Protein AF-A0A8H7TSN1-F1 (afdb_monomer)

Mean predicted aligned error: 12.86 Å

pLDDT: mean 75.39, std 18.0, range [32.81, 97.94]

InterPro domains:
  IPR024338 Stretch-activated cation channel MID1/Yam8 [PF12929] (20-206)
  IPR024338 Stretch-activated cation channel MID1/Yam8 [PTHR39142] (12-203)

Solvent-accessible surface area (backbone atoms only — not comparable to full-atom values): 13919 Å² total; per-residue (Å²): 138,89,87,80,90,76,83,76,75,80,78,70,76,76,63,64,72,38,56,35,24,35,12,32,31,30,34,38,60,41,41,72,73,47,85,90,39,75,92,56,73,46,86,52,44,32,44,34,54,35,72,57,87,70,91,68,82,69,81,84,61,98,80,45,66,30,44,29,64,32,51,34,18,25,33,64,32,50,46,75,36,63,68,68,74,43,77,47,78,46,77,61,84,77,54,97,50,46,49,76,55,79,39,70,50,77,42,75,33,72,85,51,61,76,58,79,72,86,86,60,98,78,48,72,71,58,59,42,81,75,48,76,59,102,87,50,74,43,72,46,58,53,78,93,62,93,48,72,75,58,49,64,51,58,73,69,40,83,74,56,96,71,84,88,83,76,77,64,88,94,61,66,71,48,59,47,14,78,50,7,71,58,14,40,56,47,43,48,61,72,49,80,85,75,79,80,82,82,83,89,77,86,86,79,78,76,74,83,69,82,88,81,81,82,89,130

Organism: Bionectria ochroleuca (NCBI:txid29856)

Sequence (216 aa):
MAKRDSDTEIITPRAAKRKIYVSANTCLQPTQTNNSTKDRLPPQLILAASTSGDTGCSQPTSNQPNQAKFDEGSATVIIEAEGDVFITLTAPNVTEGFDGVYNFEVAASTDAYFHSYDGSKNTTLDSRLVHSDARGVLLSTNPLTTNESEYKTFEKLDPLPYKLFVENANLVLFDGLRKSICGMKNAARSFTEDLVTMSMTPEYTKGRGSDSDLKD

Foldseek 3Di:
DDDDDDPPPPPPPQLFWFKKKKKKFWQDFWDFPDPVCPVPFGQWKKKFKDPDPPPDDDDDDPDDQRIDTQDLGIDMHMDIDSDDMDMDIDGDPGDPGTDDDIDMDMDMDRPYYPQDDDPDPDDQAPWDFPDDDPVDTDTDGHDPDPDPVVVVVQLPDVVHPDDDQDDDPVDCQSRSRVSHPSSSVNSSVVDDDPPPDDDDDDPDDPDPDPPPDDDD

Structure (mmCIF, N/CA/C/O backbone):
data_AF-A0A8H7TSN1-F1
#
_entry.id   AF-A0A8H7TSN1-F1
#
loop_
_atom_site.group_PDB
_atom_site.id
_atom_site.type_symbol
_atom_site.label_atom_id
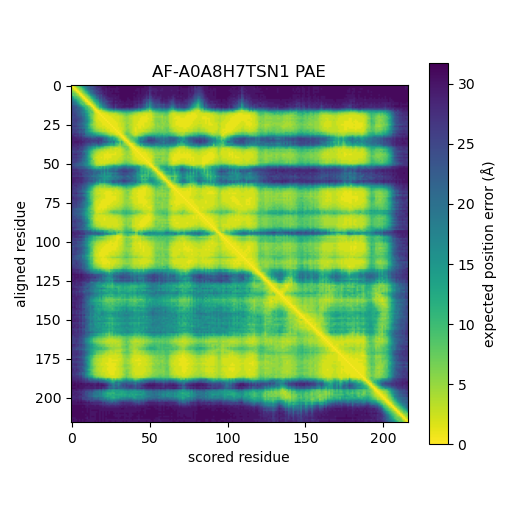_atom_site.label_alt_id
_atom_site.label_comp_id
_atom_site.label_asym_id
_atom_site.label_entity_id
_atom_site.label_seq_id
_atom_site.pdbx_PDB_ins_code
_atom_site.Cartn_x
_atom_site.Cartn_y
_atom_site.Cartn_z
_atom_site.occupancy
_atom_site.B_iso_or_equiv
_atom_site.auth_seq_id
_atom_site.auth_comp_id
_atom_site.auth_asym_id
_atom_site.auth_atom_id
_atom_site.pdbx_PDB_model_num
ATOM 1 N N . MET A 1 1 ? -53.509 -21.077 39.888 1.00 37.50 1 MET A N 1
ATOM 2 C CA . MET A 1 1 ? -52.684 -21.594 38.776 1.00 37.50 1 MET A CA 1
ATOM 3 C C . MET A 1 1 ? -52.646 -20.520 37.698 1.00 37.50 1 MET A C 1
ATOM 5 O O . MET A 1 1 ? -53.694 -19.976 37.385 1.00 37.50 1 MET A O 1
ATOM 9 N N . ALA A 1 2 ? -51.450 -20.138 37.259 1.00 42.25 2 ALA A N 1
ATOM 10 C CA . ALA A 1 2 ? -51.168 -18.980 36.413 1.00 42.25 2 ALA A CA 1
ATOM 11 C C . ALA A 1 2 ? -51.507 -19.191 34.926 1.00 42.25 2 ALA A C 1
ATOM 13 O O . ALA A 1 2 ? -51.452 -20.321 34.450 1.00 42.25 2 ALA A O 1
ATOM 14 N N . LYS A 1 3 ? -51.693 -18.090 34.187 1.00 35.97 3 LYS A N 1
ATOM 15 C CA . LYS A 1 3 ? -50.810 -17.713 33.066 1.00 35.97 3 LYS A CA 1
ATOM 16 C C . LYS A 1 3 ? -51.016 -16.235 32.720 1.00 35.97 3 LYS A C 1
ATOM 18 O O . LYS A 1 3 ? -52.138 -15.779 32.550 1.00 35.97 3 LYS A O 1
ATOM 23 N N . ARG A 1 4 ? -49.911 -15.492 32.731 1.00 39.00 4 ARG A N 1
ATOM 24 C CA . ARG A 1 4 ? -49.783 -14.097 32.311 1.00 39.00 4 ARG A CA 1
ATOM 25 C C . ARG A 1 4 ? -48.956 -14.183 31.032 1.00 39.00 4 ARG A C 1
ATOM 27 O O . ARG A 1 4 ? -47.782 -14.537 31.124 1.00 39.00 4 ARG A O 1
ATOM 34 N N . ASP A 1 5 ? -49.585 -13.986 29.880 1.00 46.72 5 ASP A N 1
ATOM 35 C CA . ASP A 1 5 ? -48.889 -13.992 28.595 1.00 46.72 5 ASP A CA 1
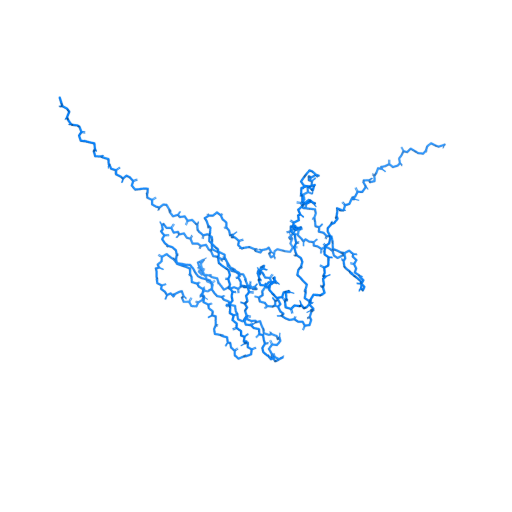ATOM 36 C C . ASP A 1 5 ? -48.049 -12.715 28.510 1.00 46.72 5 ASP A C 1
ATOM 38 O O . ASP A 1 5 ? -48.554 -11.597 28.598 1.00 46.72 5 ASP A O 1
ATOM 42 N N . SER A 1 6 ? -46.733 -12.907 28.490 1.00 43.00 6 SER A N 1
ATOM 43 C CA . SER A 1 6 ? -45.743 -11.855 28.320 1.00 43.00 6 SER A CA 1
ATOM 44 C C . SER A 1 6 ? -45.329 -11.883 26.859 1.00 43.00 6 SER A C 1
ATOM 46 O O . SER A 1 6 ? -44.471 -12.681 26.486 1.00 43.00 6 SER A O 1
ATOM 48 N N . ASP A 1 7 ? -45.935 -11.020 26.050 1.00 51.38 7 ASP A N 1
ATOM 49 C CA . ASP A 1 7 ? -45.449 -10.716 24.709 1.00 51.38 7 ASP A CA 1
ATOM 50 C C . ASP A 1 7 ? -44.094 -10.014 24.842 1.00 51.38 7 ASP A C 1
ATOM 52 O O . ASP A 1 7 ? -43.993 -8.805 25.051 1.00 51.38 7 ASP A O 1
ATOM 56 N N . THR A 1 8 ? -43.019 -10.798 24.796 1.00 47.12 8 THR A N 1
ATOM 57 C CA . THR A 1 8 ? -41.672 -10.270 24.607 1.00 47.12 8 THR A CA 1
ATOM 58 C C . THR A 1 8 ? -41.567 -9.815 23.160 1.00 47.12 8 THR A C 1
ATOM 60 O O . THR A 1 8 ? -41.236 -10.592 22.266 1.00 47.12 8 THR A O 1
ATOM 63 N N . GLU A 1 9 ? -41.870 -8.542 22.933 1.00 47.03 9 GLU A N 1
ATOM 64 C CA . GLU A 1 9 ? -41.466 -7.833 21.730 1.00 47.03 9 GLU A CA 1
ATOM 65 C C . GLU A 1 9 ? -39.939 -7.952 21.619 1.00 47.03 9 GLU A C 1
ATOM 67 O O . GLU A 1 9 ? -39.185 -7.416 22.437 1.00 47.03 9 GLU A O 1
ATOM 72 N N . ILE A 1 10 ? -39.466 -8.734 20.646 1.00 51.25 10 ILE A N 1
ATOM 73 C CA . ILE A 1 10 ? -38.049 -8.769 20.300 1.00 51.25 10 ILE A CA 1
ATOM 74 C C . ILE A 1 10 ? -37.750 -7.409 19.678 1.00 51.25 10 ILE A C 1
ATOM 76 O O . ILE A 1 10 ? -37.985 -7.186 18.492 1.00 51.25 10 ILE A O 1
ATOM 80 N N . ILE A 1 11 ? -37.248 -6.483 20.493 1.00 47.06 11 ILE A N 1
ATOM 81 C CA . ILE A 1 11 ? -36.682 -5.230 20.010 1.00 47.06 11 ILE A CA 1
ATOM 82 C C . ILE A 1 11 ? -35.398 -5.604 19.271 1.00 47.06 11 ILE A C 1
ATOM 84 O O . ILE A 1 11 ? -34.317 -5.669 19.856 1.00 47.06 11 ILE A O 1
ATOM 88 N N . THR A 1 12 ? -35.508 -5.897 17.976 1.00 54.75 12 THR A N 1
ATOM 89 C CA . THR A 1 12 ? -34.350 -5.909 17.084 1.00 54.75 12 THR A CA 1
ATOM 90 C C . THR A 1 12 ? -33.715 -4.523 17.173 1.00 54.75 12 THR A C 1
ATOM 92 O O . THR A 1 12 ? -34.403 -3.538 16.878 1.00 54.75 12 THR A O 1
ATOM 95 N N . PRO A 1 13 ? -32.442 -4.396 17.592 1.00 57.97 13 PRO A N 1
ATOM 96 C CA . PRO A 1 13 ? -31.764 -3.114 17.552 1.00 57.97 13 PRO A CA 1
ATOM 97 C C . PRO A 1 13 ? -31.864 -2.588 16.124 1.00 57.97 13 PRO A C 1
ATOM 99 O O . PRO A 1 13 ? -31.450 -3.272 15.187 1.00 57.97 13 PRO A O 1
ATOM 102 N N . ARG A 1 14 ? -32.444 -1.397 15.939 1.00 55.31 14 ARG A N 1
ATOM 103 C CA . ARG A 1 14 ? -32.416 -0.719 14.642 1.00 55.31 14 ARG A CA 1
ATOM 104 C C . ARG A 1 14 ? -30.945 -0.611 14.252 1.00 55.31 14 ARG A C 1
ATOM 106 O O . ARG A 1 14 ? -30.175 -0.010 15.001 1.00 55.31 14 ARG A O 1
ATOM 113 N N . ALA A 1 15 ? -30.548 -1.257 13.158 1.00 61.56 15 ALA A N 1
ATOM 114 C CA . ALA A 1 15 ? -29.163 -1.265 12.722 1.00 61.56 15 ALA A CA 1
ATOM 115 C C . ALA A 1 15 ? -28.734 0.183 12.459 1.00 61.56 15 ALA A C 1
ATOM 117 O O . ALA A 1 15 ? -29.165 0.815 11.500 1.00 61.56 15 ALA A O 1
ATOM 118 N N . ALA A 1 16 ? -27.975 0.762 13.388 1.00 76.44 16 ALA A N 1
ATOM 119 C CA . ALA A 1 16 ? -27.487 2.120 13.237 1.00 76.44 16 ALA A CA 1
ATOM 120 C C . ALA A 1 16 ? -26.478 2.144 12.087 1.00 76.44 16 ALA A C 1
ATOM 122 O O . ALA A 1 16 ? -25.616 1.266 12.026 1.00 76.44 16 ALA A O 1
ATOM 123 N N . LYS A 1 17 ? -26.556 3.156 11.213 1.00 85.56 17 LYS A N 1
ATOM 124 C CA . LYS A 1 17 ? -25.524 3.401 10.197 1.00 85.56 17 LYS A CA 1
ATOM 125 C C . LYS A 1 17 ? -24.174 3.526 10.882 1.00 85.56 17 LYS A C 1
ATOM 127 O O . LYS A 1 17 ? -23.988 4.402 11.727 1.00 85.56 17 LYS A O 1
ATOM 132 N N . ARG A 1 18 ? -23.240 2.650 10.523 1.00 90.69 18 ARG A N 1
ATOM 133 C CA . ARG A 1 18 ? -21.857 2.693 10.999 1.00 90.69 18 ARG A CA 1
ATOM 134 C C . ARG A 1 18 ? -20.954 3.141 9.870 1.00 90.69 18 ARG A C 1
ATOM 136 O O . ARG A 1 18 ? -21.136 2.724 8.728 1.00 90.69 18 ARG A O 1
ATOM 143 N N . LYS A 1 19 ? -19.974 3.974 10.212 1.00 93.81 19 LYS A N 1
ATOM 144 C CA . LYS A 1 19 ? -18.870 4.300 9.313 1.00 93.81 19 LYS A CA 1
ATOM 145 C C . LYS A 1 19 ? -17.927 3.113 9.250 1.00 93.81 19 LYS A C 1
ATOM 147 O O . LYS A 1 19 ? -17.563 2.551 10.279 1.00 93.81 19 LYS A O 1
ATOM 152 N N . ILE A 1 20 ? -17.556 2.747 8.037 1.00 94.19 20 ILE A N 1
ATOM 153 C CA . ILE A 1 20 ? -16.617 1.678 7.746 1.00 94.19 20 ILE A CA 1
ATOM 154 C C . ILE A 1 20 ? -15.489 2.299 6.932 1.00 94.19 20 ILE A C 1
ATOM 156 O O . ILE A 1 20 ? -15.705 2.876 5.865 1.00 94.19 20 ILE A O 1
ATOM 160 N N . TYR A 1 21 ? -14.291 2.195 7.483 1.00 95.50 21 TYR A N 1
ATOM 161 C CA . TYR A 1 21 ? -13.034 2.630 6.906 1.00 95.50 21 TYR A CA 1
ATOM 162 C C . TYR A 1 21 ? -12.454 1.462 6.126 1.00 95.50 21 TYR A C 1
ATOM 164 O O . TYR A 1 21 ? -12.086 0.448 6.718 1.00 95.50 21 TYR A O 1
ATOM 172 N N . VAL A 1 22 ? -12.376 1.592 4.805 1.00 96.00 22 VAL A N 1
ATOM 173 C CA . VAL A 1 22 ? -11.746 0.595 3.938 1.00 96.00 22 VAL A CA 1
ATOM 174 C C . VAL A 1 22 ? -10.428 1.162 3.443 1.00 96.00 22 VAL A C 1
ATOM 176 O O . VAL A 1 22 ? -10.361 2.282 2.941 1.00 96.00 22 VAL A O 1
ATOM 179 N N . SER A 1 23 ? -9.370 0.382 3.591 1.00 97.00 23 SER A N 1
ATOM 180 C CA . SER A 1 23 ? -8.023 0.740 3.162 1.00 97.00 23 SER A CA 1
ATOM 181 C C . SER A 1 23 ? -7.403 -0.423 2.409 1.00 97.00 23 SER A C 1
ATOM 183 O O . SER A 1 23 ? -7.609 -1.575 2.797 1.00 97.00 23 SER A O 1
ATOM 185 N N . ALA A 1 24 ? -6.638 -0.133 1.366 1.00 97.56 24 ALA A N 1
ATOM 186 C CA . ALA A 1 24 ? -6.005 -1.147 0.543 1.00 97.56 24 ALA A CA 1
ATOM 187 C C . ALA A 1 24 ? -4.601 -0.728 0.106 1.00 97.56 24 ALA A C 1
ATOM 189 O O . ALA A 1 24 ? -4.336 0.453 -0.123 1.00 97.56 24 ALA A O 1
ATOM 190 N N . ASN A 1 25 ? -3.731 -1.725 -0.035 1.00 97.94 25 ASN A N 1
ATOM 191 C CA . ASN A 1 25 ? -2.358 -1.578 -0.492 1.00 97.94 25 ASN A CA 1
ATOM 192 C C . ASN A 1 25 ? -2.069 -2.561 -1.634 1.00 97.94 25 ASN A C 1
ATOM 194 O O . ASN A 1 25 ? -2.407 -3.740 -1.557 1.00 97.94 25 ASN A O 1
ATOM 198 N N . THR A 1 26 ? -1.406 -2.094 -2.687 1.00 97.50 26 THR A N 1
ATOM 199 C CA . THR A 1 26 ? -0.893 -2.934 -3.774 1.00 97.50 26 THR A CA 1
ATOM 200 C C . THR A 1 26 ? 0.436 -3.543 -3.343 1.00 97.50 26 THR A C 1
ATOM 202 O O . THR A 1 26 ? 1.374 -2.818 -3.024 1.00 97.50 26 THR A O 1
ATOM 205 N N . CYS A 1 27 ? 0.542 -4.865 -3.328 1.00 95.88 27 CYS A N 1
ATOM 206 C CA . CYS A 1 27 ? 1.740 -5.590 -2.907 1.00 95.88 27 CYS A CA 1
ATOM 207 C C . CYS A 1 27 ? 2.589 -6.076 -4.083 1.00 95.88 27 CYS A C 1
ATOM 209 O O . CYS A 1 27 ? 3.803 -6.195 -3.941 1.00 95.88 27 CYS A O 1
ATOM 211 N N . LEU A 1 28 ? 1.966 -6.350 -5.230 1.00 94.56 28 LEU A N 1
ATOM 212 C CA . LEU A 1 28 ? 2.623 -6.563 -6.521 1.00 94.56 28 LEU A CA 1
ATOM 213 C C . LEU A 1 28 ? 1.811 -5.835 -7.588 1.00 94.56 28 LEU A C 1
ATOM 215 O O . LEU A 1 28 ? 0.584 -5.774 -7.493 1.00 94.56 28 LEU A O 1
ATOM 219 N N . GLN A 1 29 ? 2.490 -5.308 -8.597 1.00 93.25 29 GLN A N 1
ATOM 220 C CA . GLN A 1 29 ? 1.868 -4.697 -9.765 1.00 93.25 29 GLN A CA 1
ATOM 221 C C . GLN A 1 29 ? 2.677 -5.039 -11.020 1.00 93.25 29 GLN A C 1
ATOM 223 O O . GLN A 1 29 ? 3.857 -5.383 -10.898 1.00 93.25 29 GLN A O 1
ATOM 228 N N . PRO A 1 30 ? 2.078 -4.908 -12.214 1.00 91.50 30 PRO A N 1
ATOM 229 C CA . PRO A 1 30 ? 2.801 -5.035 -13.467 1.00 91.50 30 PRO A CA 1
ATOM 230 C C . PRO A 1 30 ? 4.015 -4.103 -13.527 1.00 91.50 30 PRO A C 1
ATOM 232 O O . PRO A 1 30 ? 3.929 -2.926 -13.168 1.00 91.50 30 PRO A O 1
ATOM 235 N N . THR A 1 31 ? 5.140 -4.623 -14.002 1.00 86.38 31 THR A N 1
ATOM 236 C CA . THR A 1 31 ? 6.395 -3.887 -14.166 1.00 86.38 31 THR A CA 1
ATOM 237 C C . THR A 1 31 ? 6.648 -3.587 -15.636 1.00 86.38 31 THR A C 1
ATOM 239 O O . THR A 1 31 ? 6.080 -4.218 -16.527 1.00 86.38 31 THR A O 1
ATOM 242 N N . GLN A 1 32 ? 7.474 -2.577 -15.906 1.00 82.81 32 GLN A N 1
ATOM 243 C CA . GLN A 1 32 ? 7.818 -2.197 -17.272 1.00 82.81 32 GLN A CA 1
ATOM 244 C C . GLN A 1 32 ? 8.595 -3.326 -17.964 1.00 82.81 32 GLN A C 1
ATOM 246 O O . GLN A 1 32 ? 9.605 -3.795 -17.443 1.00 82.81 32 GLN A O 1
ATOM 251 N N . THR A 1 33 ? 8.168 -3.727 -19.161 1.00 76.81 33 THR A N 1
ATOM 252 C CA . THR A 1 33 ? 8.862 -4.763 -19.946 1.00 76.81 33 THR A CA 1
ATOM 253 C C . THR A 1 33 ? 9.976 -4.194 -20.823 1.00 76.81 33 THR A C 1
ATOM 255 O O . THR A 1 33 ? 10.884 -4.921 -21.225 1.00 76.81 33 THR A O 1
ATOM 258 N N . ASN A 1 34 ? 9.919 -2.893 -21.142 1.00 66.31 34 ASN A N 1
ATOM 259 C CA . ASN A 1 34 ? 10.761 -2.261 -22.158 1.00 66.31 34 ASN A CA 1
ATOM 260 C C . ASN A 1 34 ? 11.348 -0.933 -21.645 1.00 66.31 34 ASN A C 1
ATOM 262 O O . ASN A 1 34 ? 10.678 -0.161 -20.967 1.00 66.31 34 ASN A O 1
ATOM 266 N N . ASN A 1 35 ? 12.560 -0.573 -22.080 1.00 61.19 35 ASN A N 1
ATOM 267 C CA . ASN A 1 35 ? 13.177 0.721 -21.737 1.00 61.19 35 ASN A CA 1
ATOM 268 C C . ASN A 1 35 ? 12.444 1.951 -22.322 1.00 61.19 35 ASN A C 1
ATOM 270 O O . ASN A 1 35 ? 12.736 3.074 -21.923 1.00 61.19 35 ASN A O 1
ATOM 274 N N . SER A 1 36 ? 11.508 1.765 -23.260 1.00 58.31 36 SER A N 1
ATOM 275 C CA . SER A 1 36 ? 10.714 2.843 -23.871 1.00 58.31 36 SER A CA 1
ATOM 276 C C . SER A 1 36 ? 9.598 3.377 -22.968 1.00 58.31 36 SER A C 1
ATOM 278 O O . SER A 1 36 ? 8.957 4.365 -23.315 1.00 58.31 36 SER A O 1
ATOM 280 N N . THR A 1 37 ? 9.331 2.721 -21.837 1.00 58.97 37 THR A N 1
ATOM 281 C CA . THR A 1 37 ? 8.295 3.116 -20.874 1.00 58.97 37 THR A CA 1
ATOM 282 C C . THR A 1 37 ? 8.856 3.698 -19.585 1.00 58.97 37 THR A C 1
ATOM 284 O O . THR A 1 37 ? 8.067 3.913 -18.678 1.00 58.97 37 THR A O 1
ATOM 287 N N . LYS A 1 38 ? 10.163 4.001 -19.503 1.00 60.44 38 LYS A N 1
ATOM 288 C CA . LYS A 1 38 ? 10.806 4.516 -18.276 1.00 60.44 38 LYS A CA 1
ATOM 289 C C . LYS A 1 38 ? 10.087 5.711 -17.649 1.00 60.44 38 LYS A C 1
ATOM 291 O O . LYS A 1 38 ? 10.005 5.779 -16.432 1.00 60.44 38 LYS A O 1
ATOM 296 N N . ASP A 1 39 ? 9.480 6.569 -18.465 1.00 64.12 39 ASP A N 1
ATOM 297 C CA . ASP A 1 39 ? 8.748 7.754 -17.997 1.00 64.12 39 ASP A CA 1
ATOM 298 C C . ASP A 1 39 ? 7.259 7.490 -17.681 1.00 64.12 39 ASP A C 1
ATOM 300 O O . ASP A 1 39 ? 6.499 8.419 -17.404 1.00 64.12 39 ASP A O 1
ATOM 304 N N . ARG A 1 40 ? 6.792 6.235 -17.761 1.00 77.19 40 ARG A N 1
ATOM 305 C CA . ARG A 1 40 ? 5.392 5.851 -17.527 1.00 77.19 40 ARG A CA 1
ATOM 306 C C . ARG A 1 40 ? 5.261 5.082 -16.218 1.00 77.19 40 ARG A C 1
ATOM 308 O O . ARG A 1 40 ? 5.858 4.023 -16.041 1.00 77.19 40 ARG A O 1
ATOM 315 N N . LEU A 1 41 ? 4.391 5.573 -15.339 1.00 85.19 41 LEU A N 1
ATOM 316 C CA . LEU A 1 41 ? 4.026 4.864 -14.116 1.00 85.19 41 LEU A CA 1
ATOM 317 C C . LEU A 1 41 ? 3.161 3.628 -14.428 1.00 85.19 41 LEU A C 1
ATOM 319 O O . LEU A 1 41 ? 2.307 3.698 -15.323 1.00 85.19 41 LEU A O 1
ATOM 323 N N . PRO A 1 42 ? 3.331 2.524 -13.678 1.00 89.00 42 PRO A N 1
ATOM 324 C CA . PRO A 1 42 ? 2.453 1.365 -13.760 1.00 89.00 42 PRO A CA 1
ATOM 325 C C . PRO A 1 42 ? 0.976 1.730 -13.560 1.00 89.00 42 PRO A C 1
ATOM 327 O O . PRO A 1 42 ? 0.652 2.536 -12.676 1.00 89.00 42 PRO A O 1
ATOM 330 N N . PRO A 1 43 ? 0.052 1.136 -14.341 1.00 90.69 43 PRO A N 1
ATOM 331 C CA . PRO A 1 43 ? -1.377 1.324 -14.131 1.00 90.69 43 PRO A CA 1
ATOM 332 C C . PRO A 1 43 ? -1.778 0.976 -12.688 1.00 90.69 43 PRO A C 1
ATOM 334 O O . PRO A 1 43 ? -1.363 -0.044 -12.141 1.00 90.69 43 PRO A O 1
ATOM 337 N N . GLN A 1 44 ? -2.589 1.826 -12.063 1.00 93.56 44 GLN A N 1
ATOM 338 C CA . GLN A 1 44 ? -2.981 1.687 -10.657 1.00 93.56 44 GLN A CA 1
ATOM 339 C C . GLN A 1 44 ? -4.376 1.066 -10.520 1.00 93.56 44 GLN A C 1
ATOM 341 O O . GLN A 1 44 ? -5.264 1.356 -11.327 1.00 93.56 44 GLN A O 1
ATOM 346 N N . LEU A 1 45 ? -4.564 0.241 -9.484 1.00 94.06 45 LEU A N 1
ATOM 347 C CA . LEU A 1 45 ? -5.850 -0.366 -9.127 1.00 94.06 45 LEU A CA 1
ATOM 348 C C . LEU A 1 45 ? -6.905 0.696 -8.776 1.00 94.06 45 LEU A C 1
ATOM 350 O O . LEU A 1 45 ? -6.601 1.867 -8.540 1.00 94.06 45 LEU A O 1
ATOM 354 N N . ILE A 1 46 ? -8.166 0.275 -8.716 1.00 92.38 46 ILE A N 1
ATOM 355 C CA . ILE A 1 46 ? -9.289 1.104 -8.268 1.00 92.38 46 ILE A CA 1
ATOM 356 C C . ILE A 1 46 ? -10.031 0.360 -7.161 1.00 92.38 46 ILE A C 1
ATOM 358 O O . ILE A 1 46 ? -10.473 -0.768 -7.376 1.00 92.38 46 ILE A O 1
ATOM 362 N N . LEU A 1 47 ? -10.184 1.005 -6.006 1.00 92.50 47 LEU A N 1
ATOM 363 C CA . LEU A 1 47 ? -10.978 0.548 -4.868 1.00 92.50 47 LEU A CA 1
ATOM 364 C C . LEU A 1 47 ? -12.369 1.177 -4.923 1.00 92.50 47 LEU A C 1
ATOM 366 O O . LEU A 1 47 ? -12.487 2.384 -5.123 1.00 92.50 47 LEU A O 1
ATOM 370 N N . ALA A 1 48 ? -13.411 0.384 -4.691 1.00 91.06 48 ALA A N 1
ATOM 371 C CA . ALA A 1 48 ? -14.764 0.881 -4.496 1.00 91.06 48 ALA A CA 1
ATOM 372 C C . ALA A 1 48 ? -15.505 0.090 -3.411 1.00 91.06 48 ALA A C 1
ATOM 374 O O . ALA A 1 48 ? -15.275 -1.107 -3.247 1.00 91.06 48 ALA A O 1
ATOM 375 N N . ALA A 1 49 ? -16.407 0.752 -2.691 1.00 90.06 49 ALA A N 1
ATOM 376 C CA . ALA A 1 49 ? -17.275 0.150 -1.687 1.00 90.06 49 ALA A CA 1
ATOM 377 C C . ALA A 1 49 ? -18.745 0.499 -1.966 1.00 90.06 49 ALA A C 1
ATOM 379 O O . ALA A 1 49 ? -19.058 1.626 -2.343 1.00 90.06 49 ALA A O 1
ATOM 380 N N . SER A 1 50 ? -19.662 -0.443 -1.757 1.00 87.69 50 SER A N 1
ATOM 381 C CA . SER A 1 50 ? -21.103 -0.244 -1.962 1.00 87.69 50 SER A CA 1
ATOM 382 C C . SER A 1 50 ? -21.925 -0.952 -0.888 1.00 87.69 50 SER A C 1
ATOM 384 O O . SER A 1 50 ? -21.481 -1.946 -0.320 1.00 87.69 50 SER A O 1
ATOM 386 N N . THR A 1 51 ? -23.132 -0.454 -0.623 1.00 87.81 51 THR A N 1
ATOM 387 C CA . THR A 1 51 ? -24.165 -1.152 0.163 1.00 87.81 51 THR A CA 1
ATOM 388 C C . THR A 1 51 ? -25.171 -1.891 -0.720 1.00 87.81 51 THR A C 1
ATOM 390 O O . THR A 1 51 ? -25.959 -2.685 -0.213 1.00 87.81 51 THR A O 1
ATOM 393 N N . SER A 1 52 ? -25.152 -1.659 -2.038 1.00 80.25 52 SER A N 1
ATOM 394 C CA . SER A 1 52 ? -25.847 -2.511 -3.001 1.00 80.25 52 SER A CA 1
ATOM 395 C C . SER A 1 52 ? -24.893 -3.585 -3.513 1.00 80.25 52 SER A C 1
ATOM 397 O O . SER A 1 52 ? -23.728 -3.308 -3.804 1.00 80.25 52 SER A O 1
ATOM 399 N N . GLY A 1 53 ? -25.398 -4.811 -3.650 1.00 64.94 53 GLY A N 1
ATOM 400 C CA . GLY A 1 53 ? -24.664 -5.933 -4.243 1.00 64.94 53 GLY A CA 1
ATOM 401 C C . GLY A 1 53 ? -24.471 -5.813 -5.756 1.00 64.94 53 GLY A C 1
ATOM 402 O O . GLY A 1 53 ? -24.125 -6.802 -6.397 1.00 64.94 53 GLY A O 1
ATOM 403 N N . ASP A 1 54 ? -24.723 -4.635 -6.336 1.00 63.25 54 ASP A N 1
ATOM 404 C CA . ASP A 1 54 ? -24.531 -4.401 -7.758 1.00 63.25 54 ASP A CA 1
ATOM 405 C C . ASP A 1 54 ? -23.045 -4.536 -8.084 1.00 63.25 54 ASP A C 1
ATOM 407 O O . ASP A 1 54 ? -22.191 -3.749 -7.664 1.00 63.25 54 ASP A O 1
ATOM 411 N N . THR A 1 55 ? -22.737 -5.589 -8.833 1.00 52.03 55 THR A N 1
ATOM 412 C CA . THR A 1 55 ? -21.398 -5.913 -9.302 1.00 52.03 55 THR A CA 1
ATOM 413 C C . THR A 1 55 ? -20.978 -4.893 -10.352 1.00 52.03 55 THR A C 1
ATOM 415 O O . THR A 1 55 ? -21.207 -5.087 -11.545 1.00 52.03 55 THR A O 1
ATOM 418 N N . GLY A 1 56 ? -20.379 -3.789 -9.924 1.00 51.94 56 GLY A N 1
ATOM 419 C CA . GLY A 1 56 ? -19.738 -2.856 -10.840 1.00 51.94 56 GLY A CA 1
ATOM 420 C C . GLY A 1 56 ? -19.877 -1.416 -10.402 1.00 51.94 56 GLY A C 1
ATOM 421 O O . GLY A 1 56 ? -20.790 -0.709 -10.820 1.00 51.94 56 GLY A O 1
ATOM 422 N N . CYS A 1 57 ? -18.905 -0.933 -9.637 1.00 53.91 57 CYS A N 1
ATOM 423 C CA . CYS A 1 57 ? -18.656 0.497 -9.643 1.00 53.91 57 CYS A CA 1
ATOM 424 C C . CYS A 1 57 ? -18.047 0.849 -11.004 1.00 53.91 57 CYS A C 1
ATOM 426 O O . CYS A 1 57 ? -16.986 0.338 -11.370 1.00 53.91 57 CYS A O 1
ATOM 428 N N . SER A 1 58 ? -18.739 1.701 -11.764 1.00 53.91 58 SER A N 1
ATOM 429 C CA . SER A 1 58 ? -18.226 2.322 -12.987 1.00 53.91 58 SER A CA 1
ATOM 430 C C . SER A 1 58 ? -16.818 2.889 -12.765 1.00 53.91 58 SER A C 1
ATOM 432 O O . SER A 1 58 ? -16.441 3.185 -11.628 1.00 53.91 58 SER A O 1
ATOM 434 N N . GLN A 1 59 ? -16.040 3.058 -13.843 1.00 55.00 59 GLN A N 1
ATOM 435 C CA . GLN A 1 59 ? -14.736 3.740 -13.799 1.00 55.00 59 GLN A CA 1
ATOM 436 C C . GLN A 1 59 ? -14.796 4.960 -12.866 1.00 55.00 59 GLN A C 1
ATOM 438 O O . GLN A 1 59 ? -15.784 5.696 -12.938 1.00 55.00 59 GLN A O 1
ATOM 443 N N . PRO A 1 60 ? -13.788 5.165 -11.999 1.00 53.47 60 PRO A N 1
ATOM 444 C CA . PRO A 1 60 ? -13.831 6.165 -10.953 1.00 53.47 60 PRO A CA 1
ATOM 445 C C . PRO A 1 60 ? -14.098 7.527 -11.554 1.00 53.47 60 PRO A C 1
ATOM 447 O O . PRO A 1 60 ? -13.238 8.151 -12.171 1.00 53.47 60 PRO A O 1
ATOM 450 N N . THR A 1 61 ? -15.335 7.976 -11.379 1.00 54.00 61 THR A N 1
ATOM 451 C CA . THR A 1 61 ? -15.671 9.374 -11.584 1.00 54.00 61 THR A CA 1
ATOM 452 C C . THR A 1 61 ? -15.118 10.101 -10.371 1.00 54.00 61 THR A C 1
ATOM 454 O O . THR A 1 61 ? -15.291 9.643 -9.245 1.00 54.00 61 THR A O 1
ATOM 457 N N . SER A 1 62 ? -14.385 11.187 -10.604 1.00 51.50 62 SER A N 1
ATOM 458 C CA . SER A 1 62 ? -13.479 11.842 -9.646 1.00 51.50 62 SER A CA 1
ATOM 459 C C . SER A 1 62 ? -14.079 12.291 -8.294 1.00 51.50 62 SER A C 1
ATOM 461 O O . SER A 1 62 ? -13.371 12.929 -7.526 1.00 51.50 62 SER A O 1
ATOM 463 N N . ASN A 1 63 ? -15.343 12.006 -7.969 1.00 54.19 63 ASN A N 1
ATOM 464 C CA . ASN A 1 63 ? -16.076 12.677 -6.893 1.00 54.19 63 ASN A CA 1
ATOM 465 C C . ASN A 1 63 ? -16.941 11.749 -6.015 1.00 54.19 63 ASN A C 1
ATOM 467 O O . ASN A 1 63 ? -17.845 12.240 -5.342 1.00 54.19 63 ASN A O 1
ATOM 471 N N . GLN A 1 64 ? -16.712 10.432 -6.014 1.00 67.25 64 GLN A N 1
ATOM 472 C CA . GLN A 1 64 ? -17.468 9.510 -5.153 1.00 67.25 64 GLN A CA 1
ATOM 473 C C . GLN A 1 64 ? -16.658 9.155 -3.890 1.00 67.25 64 GLN A C 1
ATOM 475 O O . GLN A 1 64 ? -15.554 8.633 -4.019 1.00 67.25 64 GLN A O 1
ATOM 480 N N . PRO A 1 65 ? -17.165 9.405 -2.664 1.00 71.69 65 PRO A N 1
ATOM 481 C CA . PRO A 1 65 ? -16.412 9.178 -1.420 1.00 71.69 65 PRO A CA 1
ATOM 482 C C . PRO A 1 65 ? -16.143 7.693 -1.122 1.00 71.69 65 PRO A C 1
ATOM 484 O O . PRO A 1 65 ? -15.264 7.354 -0.331 1.00 71.69 65 PRO A O 1
ATOM 487 N N . ASN A 1 66 ? -16.899 6.808 -1.767 1.00 83.50 66 ASN A N 1
ATOM 488 C CA . ASN A 1 66 ? -16.802 5.360 -1.669 1.00 83.50 66 ASN A CA 1
ATOM 489 C C . ASN A 1 66 ? -15.962 4.740 -2.801 1.00 83.50 66 ASN A C 1
ATOM 491 O O . ASN A 1 66 ? -15.992 3.523 -2.968 1.00 83.50 66 ASN A O 1
ATOM 495 N N . GLN A 1 67 ? -15.229 5.541 -3.582 1.00 89.06 67 GLN A N 1
ATOM 496 C CA . GLN A 1 67 ? -14.360 5.057 -4.651 1.00 89.06 67 GLN A CA 1
ATOM 497 C C . GLN A 1 67 ? -13.048 5.846 -4.714 1.00 89.06 67 GLN A C 1
ATOM 499 O O . GLN A 1 67 ? -13.042 7.071 -4.657 1.00 89.06 67 GLN A O 1
ATOM 504 N N . ALA A 1 68 ? -11.929 5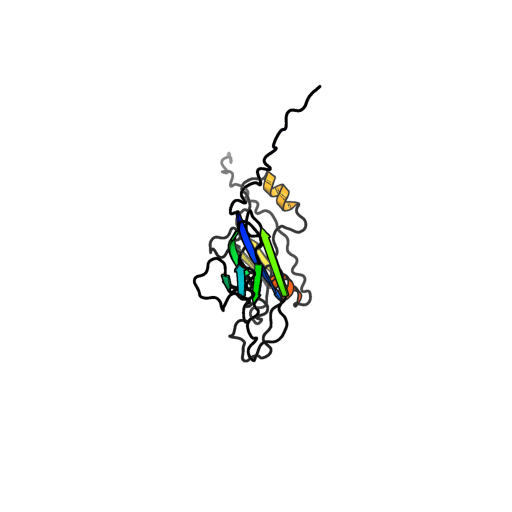.148 -4.890 1.00 90.25 68 ALA A N 1
ATOM 505 C CA . ALA A 1 68 ? -10.612 5.757 -5.012 1.00 90.25 68 ALA A CA 1
ATOM 506 C C . ALA A 1 68 ? -9.739 4.990 -6.010 1.00 90.25 68 ALA A C 1
ATOM 508 O O . ALA A 1 68 ? -9.623 3.765 -5.953 1.00 90.25 68 ALA A O 1
ATOM 509 N N . LYS A 1 69 ? -9.083 5.720 -6.916 1.00 92.12 69 LYS A N 1
ATOM 510 C CA . LYS A 1 69 ? -7.943 5.180 -7.661 1.00 92.12 69 LYS A CA 1
ATOM 511 C C . LYS A 1 69 ? -6.755 5.095 -6.705 1.00 92.12 69 LYS A C 1
ATOM 513 O O . LYS A 1 69 ? -6.546 6.015 -5.918 1.00 92.12 69 LYS A O 1
ATOM 518 N N . PHE A 1 70 ? -5.991 4.014 -6.788 1.00 94.19 70 PHE A N 1
ATOM 519 C CA . PHE A 1 70 ? -4.762 3.883 -6.021 1.00 94.19 70 PHE A CA 1
ATOM 520 C C . PHE A 1 70 ? -3.770 4.959 -6.454 1.00 94.19 70 PHE A C 1
ATOM 522 O O . PHE A 1 70 ? -3.622 5.260 -7.643 1.00 94.19 70 PHE A O 1
ATOM 529 N N . ASP A 1 71 ? -3.104 5.529 -5.463 1.00 93.44 71 ASP A N 1
ATOM 530 C CA . ASP A 1 71 ? -2.037 6.497 -5.626 1.00 93.44 71 ASP A CA 1
ATOM 531 C C . ASP A 1 71 ? -0.785 5.920 -4.975 1.00 93.44 71 ASP A C 1
ATOM 533 O O . ASP A 1 71 ? -0.787 5.622 -3.778 1.00 93.44 71 ASP A O 1
ATOM 537 N N . GLU A 1 72 ? 0.253 5.691 -5.783 1.00 94.38 72 GLU A N 1
ATOM 538 C CA . GLU A 1 72 ? 1.483 5.008 -5.362 1.00 94.38 72 GLU A CA 1
ATOM 539 C C . GLU A 1 72 ? 1.203 3.718 -4.565 1.00 94.38 72 GLU A C 1
ATOM 541 O O . GLU A 1 72 ? 1.833 3.430 -3.545 1.00 94.38 72 GLU A O 1
ATOM 546 N N . GLY A 1 73 ? 0.215 2.942 -5.017 1.00 95.81 73 GLY A N 1
ATOM 547 C CA . GLY A 1 73 ? -0.118 1.653 -4.432 1.00 95.81 73 GLY A CA 1
ATOM 548 C C . GLY A 1 73 ? -0.980 1.723 -3.175 1.00 95.81 73 GLY A C 1
ATOM 549 O O . GLY A 1 73 ? -1.179 0.680 -2.565 1.00 95.81 73 GLY A O 1
ATOM 550 N N . SER A 1 74 ? -1.531 2.879 -2.793 1.00 96.69 74 SER A N 1
ATOM 551 C CA . SER A 1 74 ? -2.443 2.989 -1.645 1.00 96.69 74 SER A CA 1
ATOM 552 C C . SER A 1 74 ? -3.782 3.625 -2.017 1.00 96.69 74 SER A C 1
ATOM 554 O O . SER A 1 74 ? -3.835 4.567 -2.810 1.00 96.69 74 SER A O 1
ATOM 556 N N . ALA A 1 75 ? -4.872 3.126 -1.432 1.00 94.94 75 ALA A N 1
ATOM 557 C CA . ALA A 1 75 ? -6.204 3.711 -1.551 1.00 94.94 75 ALA A CA 1
ATOM 558 C C . ALA A 1 75 ? -6.995 3.570 -0.249 1.00 94.94 75 ALA A C 1
ATOM 560 O O . ALA A 1 75 ? -6.928 2.545 0.433 1.00 94.94 75 ALA A O 1
ATOM 561 N N . THR A 1 76 ? -7.798 4.584 0.064 1.00 94.56 76 THR A N 1
ATOM 562 C CA . THR A 1 76 ? -8.705 4.588 1.212 1.00 94.56 76 THR A CA 1
ATOM 563 C C . THR A 1 76 ? -10.072 5.141 0.815 1.00 94.56 76 THR A C 1
ATOM 565 O O . THR A 1 76 ? -10.161 6.073 0.018 1.00 94.56 76 THR A O 1
ATOM 568 N N . VAL A 1 77 ? -11.146 4.548 1.343 1.00 92.88 77 VAL A N 1
ATOM 569 C CA . VAL A 1 77 ? -12.535 5.000 1.147 1.00 92.88 77 VAL A CA 1
ATOM 570 C C . VAL A 1 77 ? -13.337 4.837 2.438 1.00 92.88 77 VAL A C 1
ATOM 572 O O . VAL A 1 77 ? -13.056 3.949 3.247 1.00 92.88 77 VAL A O 1
ATOM 575 N N . ILE A 1 78 ? -14.359 5.673 2.627 1.00 92.81 78 ILE A N 1
ATOM 576 C CA . ILE A 1 78 ? -15.300 5.564 3.752 1.00 92.81 78 ILE A CA 1
ATOM 577 C C . ILE A 1 78 ? -16.695 5.302 3.206 1.00 92.81 78 ILE A C 1
ATOM 579 O O . ILE A 1 78 ? -17.129 5.941 2.247 1.00 92.81 78 ILE A O 1
ATOM 583 N N . ILE A 1 79 ? -17.417 4.393 3.857 1.00 91.06 79 ILE A N 1
ATOM 584 C CA . ILE A 1 79 ? -18.822 4.116 3.565 1.00 91.06 79 ILE A CA 1
ATOM 585 C C . ILE A 1 79 ? -19.638 4.029 4.854 1.00 91.06 79 ILE A C 1
ATOM 587 O O . ILE A 1 79 ? -19.147 3.576 5.885 1.00 91.06 79 ILE A O 1
ATOM 591 N N . GLU A 1 80 ? -20.889 4.478 4.798 1.00 92.12 80 GLU A N 1
ATOM 592 C CA . GLU A 1 80 ? -21.860 4.306 5.878 1.00 92.12 80 GLU A CA 1
ATOM 593 C C . GLU A 1 80 ? -22.835 3.185 5.521 1.00 92.12 80 GLU A C 1
ATOM 595 O O . GLU A 1 80 ? -23.505 3.253 4.489 1.00 92.12 80 GLU A O 1
ATOM 600 N N . ALA A 1 81 ? -22.934 2.164 6.374 1.00 89.19 81 ALA A N 1
ATOM 601 C CA . ALA A 1 81 ? -23.793 1.006 6.137 1.00 89.19 81 ALA A CA 1
ATOM 602 C C . ALA A 1 81 ? -24.541 0.571 7.404 1.00 89.19 81 ALA A C 1
ATOM 604 O O . ALA A 1 81 ? -24.036 0.698 8.520 1.00 89.19 81 ALA A O 1
ATOM 605 N N . GLU A 1 82 ? -25.757 0.054 7.217 1.00 88.69 82 GLU A N 1
ATOM 606 C CA . GLU A 1 82 ? -26.555 -0.617 8.261 1.00 88.69 82 GLU A CA 1
ATOM 607 C C . GLU A 1 82 ? -26.443 -2.152 8.164 1.00 88.69 82 GLU A C 1
ATOM 609 O O . GLU A 1 82 ? -26.888 -2.864 9.059 1.00 88.69 82 GLU A O 1
ATOM 614 N N . GLY A 1 83 ? -25.843 -2.666 7.086 1.00 85.50 83 GLY A N 1
ATOM 615 C CA . GLY A 1 83 ? -25.744 -4.089 6.773 1.00 85.50 83 GLY A CA 1
ATOM 616 C C . GLY A 1 83 ? -24.520 -4.381 5.911 1.00 85.50 83 GLY A C 1
ATOM 617 O O . GLY A 1 83 ? -23.450 -3.819 6.149 1.00 85.50 83 GLY A O 1
ATOM 618 N N . ASP A 1 84 ? -24.685 -5.250 4.918 1.00 88.38 84 ASP A N 1
ATOM 619 C CA . ASP A 1 84 ? -23.578 -5.733 4.097 1.00 88.38 84 ASP A CA 1
ATOM 620 C C . ASP A 1 84 ? -22.886 -4.612 3.310 1.00 88.38 84 ASP A C 1
ATOM 622 O O . ASP A 1 84 ? -23.517 -3.684 2.793 1.00 88.38 84 ASP A O 1
ATOM 626 N N . VAL A 1 85 ? -21.562 -4.731 3.211 1.00 88.81 85 VAL A N 1
ATOM 627 C CA . VAL A 1 85 ? -20.714 -3.870 2.387 1.00 88.81 85 VAL A CA 1
ATOM 628 C C . VAL A 1 85 ? -19.977 -4.724 1.373 1.00 88.81 85 VAL A C 1
ATOM 630 O O . VAL A 1 85 ? -19.266 -5.665 1.721 1.00 88.81 85 VAL A O 1
ATOM 633 N N . PHE A 1 86 ? -20.113 -4.349 0.111 1.00 89.94 86 PHE A N 1
ATOM 634 C CA . PHE A 1 86 ? -19.462 -4.977 -1.024 1.00 89.94 86 PHE A CA 1
ATOM 635 C C . PHE A 1 86 ? -18.231 -4.161 -1.396 1.00 89.94 86 PHE A C 1
ATOM 637 O O . PHE A 1 86 ? -18.341 -2.981 -1.728 1.00 89.94 86 PHE A O 1
ATOM 644 N N . ILE A 1 87 ? -17.055 -4.784 -1.338 1.00 90.62 87 ILE A N 1
ATOM 645 C CA . ILE A 1 87 ? -15.783 -4.154 -1.696 1.00 90.62 87 ILE A CA 1
ATOM 646 C C . ILE A 1 87 ? -15.338 -4.708 -3.045 1.00 90.62 87 ILE A C 1
ATOM 648 O O . ILE A 1 87 ? -15.216 -5.917 -3.220 1.00 90.62 87 ILE A O 1
ATOM 652 N N . THR A 1 88 ? -15.087 -3.815 -3.997 1.00 90.38 88 THR A N 1
ATOM 653 C CA . THR A 1 88 ? -14.631 -4.156 -5.345 1.00 90.38 88 THR A CA 1
ATOM 654 C C . THR A 1 88 ? -13.245 -3.580 -5.583 1.00 90.38 88 THR A C 1
ATOM 656 O O . THR A 1 88 ? -13.001 -2.396 -5.347 1.00 90.38 88 THR A O 1
ATOM 659 N N . LEU A 1 89 ? -12.353 -4.416 -6.111 1.00 90.56 89 LEU A N 1
ATOM 660 C CA . LEU A 1 89 ? -11.073 -3.997 -6.665 1.00 90.56 89 LEU A CA 1
ATOM 661 C C . LEU A 1 89 ? -11.064 -4.244 -8.164 1.00 90.56 89 LEU A C 1
ATOM 663 O O . LEU A 1 89 ? -11.313 -5.356 -8.621 1.00 90.56 89 LEU A O 1
ATOM 667 N N . THR A 1 90 ? -10.771 -3.195 -8.925 1.00 90.44 90 THR A N 1
ATOM 668 C CA . THR A 1 90 ? -10.694 -3.267 -10.384 1.00 90.44 90 THR A CA 1
ATOM 669 C C . THR A 1 90 ? -9.259 -3.047 -10.826 1.00 90.44 90 THR A C 1
ATOM 671 O O . THR A 1 90 ? -8.671 -1.998 -10.549 1.00 90.44 90 THR A O 1
ATOM 674 N N . ALA A 1 91 ? -8.703 -4.032 -11.529 1.00 90.19 91 ALA A N 1
ATOM 675 C CA . ALA A 1 91 ? -7.441 -3.872 -12.229 1.00 90.19 91 ALA A CA 1
ATOM 676 C C . ALA A 1 91 ? -7.675 -3.133 -13.556 1.00 90.19 91 ALA A C 1
ATOM 678 O O . ALA A 1 91 ? -8.586 -3.502 -14.302 1.00 90.19 91 ALA A O 1
ATOM 679 N N . PRO A 1 92 ? -6.898 -2.081 -13.864 1.00 86.94 92 PRO A N 1
ATOM 680 C CA . PRO A 1 92 ? -6.958 -1.448 -15.174 1.00 86.94 92 PRO A CA 1
ATOM 681 C C . PRO A 1 92 ? -6.406 -2.394 -16.248 1.00 86.94 92 PRO A C 1
ATOM 683 O O . PRO A 1 92 ? -5.593 -3.275 -15.964 1.00 86.94 92 PRO A O 1
ATOM 686 N N . ASN A 1 93 ? -6.795 -2.164 -17.504 1.00 83.00 93 ASN A N 1
ATOM 687 C CA . ASN A 1 93 ? -6.145 -2.837 -18.624 1.00 83.00 93 ASN A CA 1
ATOM 688 C C . ASN A 1 93 ? -4.663 -2.457 -18.648 1.00 83.00 93 ASN A C 1
ATOM 690 O O . ASN A 1 93 ? -4.308 -1.280 -18.763 1.00 83.00 93 ASN A O 1
ATOM 694 N N . VAL A 1 94 ? -3.808 -3.467 -18.548 1.00 77.81 94 VAL A N 1
ATOM 695 C CA . VAL A 1 94 ? -2.363 -3.308 -18.651 1.00 77.81 94 VAL A CA 1
ATOM 696 C C . VAL A 1 94 ? -2.046 -3.011 -20.120 1.00 77.81 94 VAL A C 1
ATOM 698 O O . VAL A 1 94 ? -2.251 -3.851 -20.992 1.00 77.81 94 VAL A O 1
ATOM 701 N N . THR A 1 95 ? -1.665 -1.767 -20.423 1.00 69.31 95 THR A N 1
ATOM 702 C CA . THR A 1 95 ? -1.333 -1.339 -21.794 1.00 69.31 95 THR A CA 1
ATOM 703 C C . THR A 1 95 ? 0.002 -1.930 -22.249 1.00 69.31 95 THR A C 1
ATOM 705 O O . THR A 1 95 ? 0.825 -2.272 -21.402 1.00 69.31 95 THR A O 1
ATOM 708 N N . GLU A 1 96 ? 0.267 -1.945 -23.562 1.00 70.50 96 GLU A N 1
ATOM 709 C CA . GLU A 1 96 ? 1.575 -2.325 -24.120 1.00 70.50 96 GLU A CA 1
ATOM 710 C C . GLU A 1 96 ? 2.739 -1.664 -23.353 1.00 70.50 96 GLU A C 1
ATOM 712 O O . GLU A 1 96 ? 2.775 -0.439 -23.186 1.00 70.50 96 GLU A O 1
ATOM 717 N N . GLY A 1 97 ? 3.673 -2.493 -22.873 1.00 78.56 97 GLY A N 1
ATOM 718 C CA . GLY A 1 97 ? 4.869 -2.070 -22.139 1.00 78.56 97 GLY A CA 1
ATOM 719 C C . GLY A 1 97 ? 4.887 -2.392 -20.642 1.00 78.56 97 GLY A C 1
ATOM 720 O O . GLY A 1 97 ? 5.890 -2.093 -19.999 1.00 78.56 97 GLY A O 1
ATOM 721 N N . PHE A 1 98 ? 3.834 -3.006 -20.093 1.00 86.81 98 PHE A N 1
ATOM 722 C CA . PHE A 1 98 ? 3.823 -3.541 -18.727 1.00 86.81 98 PHE A CA 1
ATOM 723 C C . PHE A 1 98 ? 3.397 -5.014 -18.719 1.00 86.81 98 PHE A C 1
ATOM 725 O O . PHE A 1 98 ? 2.523 -5.398 -19.494 1.00 86.81 98 PHE A O 1
ATOM 732 N N . ASP A 1 99 ? 3.983 -5.820 -17.835 1.00 87.38 99 ASP A N 1
ATOM 733 C CA . ASP A 1 99 ? 3.644 -7.237 -17.653 1.00 87.38 99 ASP A CA 1
ATOM 734 C C . ASP A 1 99 ? 3.734 -7.638 -16.177 1.00 87.38 99 ASP A C 1
ATOM 736 O O . ASP A 1 99 ? 4.412 -6.995 -15.375 1.00 87.38 99 ASP A O 1
ATOM 740 N N . GLY A 1 100 ? 3.025 -8.698 -15.810 1.00 87.94 100 GLY A N 1
ATOM 741 C CA . GLY A 1 100 ? 2.953 -9.217 -14.454 1.00 87.94 100 GLY A CA 1
ATOM 742 C C . GLY A 1 100 ? 1.546 -9.185 -13.873 1.00 87.94 100 GLY A C 1
ATOM 743 O O . GLY A 1 100 ? 0.549 -8.935 -14.550 1.00 87.94 100 GLY A O 1
ATOM 744 N N . VAL A 1 101 ? 1.470 -9.482 -12.580 1.00 91.25 101 VAL A N 1
ATOM 745 C CA . VAL A 1 101 ? 0.208 -9.670 -11.861 1.00 91.25 101 VAL A CA 1
ATOM 746 C C . VAL A 1 101 ? 0.029 -8.617 -10.783 1.00 91.25 101 VAL A C 1
ATOM 748 O O . VAL A 1 101 ? 0.996 -8.116 -10.208 1.00 91.25 101 VAL A O 1
ATOM 751 N N . TYR A 1 102 ? -1.231 -8.335 -10.463 1.00 94.38 102 TYR A N 1
ATOM 752 C CA . TYR A 1 102 ? -1.561 -7.610 -9.248 1.00 94.38 102 TYR A CA 1
ATOM 753 C C . TYR A 1 102 ? -1.671 -8.568 -8.065 1.00 94.38 102 TYR A C 1
ATOM 755 O O . TYR A 1 102 ? -2.301 -9.622 -8.146 1.00 94.38 102 TYR A O 1
ATOM 763 N N . ASN A 1 103 ? -1.105 -8.156 -6.941 1.00 96.19 103 ASN A N 1
ATOM 764 C CA . ASN A 1 103 ? -1.390 -8.705 -5.623 1.00 96.19 103 ASN A CA 1
ATOM 765 C C . ASN A 1 103 ? -1.681 -7.530 -4.694 1.00 96.19 103 ASN A C 1
ATOM 767 O O . ASN A 1 103 ? -1.058 -6.479 -4.832 1.00 96.19 103 ASN A O 1
ATOM 771 N N . PHE A 1 104 ? -2.628 -7.681 -3.779 1.00 96.81 104 PHE A N 1
ATOM 772 C CA . PHE A 1 104 ? -3.085 -6.584 -2.937 1.00 96.81 104 PHE A CA 1
ATOM 773 C C . PHE A 1 104 ? -3.555 -7.089 -1.577 1.00 96.81 104 PHE A C 1
ATOM 775 O O . PHE A 1 104 ? -3.975 -8.237 -1.429 1.00 96.81 104 PHE A O 1
ATOM 782 N N . GLU A 1 105 ? -3.526 -6.188 -0.607 1.00 97.69 105 GLU A N 1
ATOM 783 C CA . GLU A 1 105 ? -4.118 -6.342 0.714 1.00 97.69 105 GLU A CA 1
ATOM 784 C C . GLU A 1 105 ? -5.284 -5.359 0.843 1.00 97.69 105 GLU A C 1
ATOM 786 O O . GLU A 1 105 ? -5.196 -4.211 0.403 1.00 97.69 105 GLU A O 1
ATOM 791 N N . VAL A 1 106 ? -6.388 -5.817 1.435 1.00 96.62 106 VAL A N 1
ATOM 792 C CA . VAL A 1 106 ? -7.551 -4.988 1.768 1.00 96.62 106 VAL A CA 1
ATOM 793 C C . VAL A 1 106 ? -7.914 -5.245 3.214 1.00 96.62 106 VAL A C 1
ATOM 795 O O . VAL A 1 106 ? -7.995 -6.392 3.649 1.00 96.62 106 VAL A O 1
ATOM 798 N N . ALA A 1 107 ? -8.189 -4.169 3.934 1.00 97.06 107 ALA A N 1
ATOM 799 C CA . ALA A 1 107 ? -8.652 -4.213 5.304 1.00 97.06 107 ALA A CA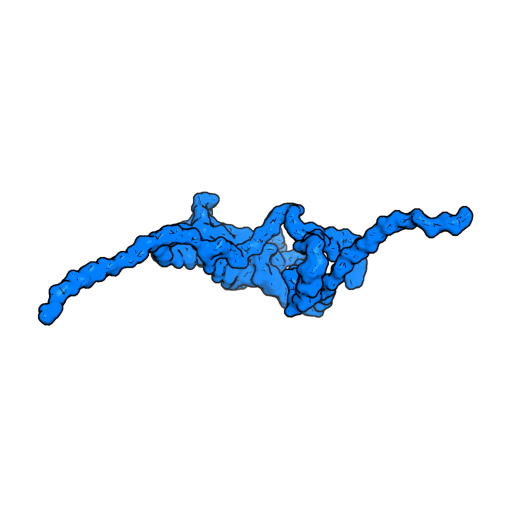 1
ATOM 800 C C . ALA A 1 107 ? -9.813 -3.237 5.495 1.00 97.06 107 ALA A C 1
ATOM 802 O O . ALA A 1 107 ? -9.841 -2.153 4.905 1.00 97.06 107 ALA A O 1
ATOM 803 N N . ALA A 1 108 ? -10.764 -3.635 6.335 1.00 94.75 108 ALA A N 1
ATOM 804 C CA . ALA A 1 108 ? -11.915 -2.834 6.712 1.00 94.75 108 ALA A CA 1
ATOM 805 C C . ALA A 1 108 ? -12.043 -2.792 8.238 1.00 94.75 108 ALA A C 1
ATOM 807 O O . ALA A 1 108 ? -11.795 -3.791 8.913 1.00 94.75 108 ALA A O 1
ATOM 808 N N . SER A 1 109 ? -12.427 -1.639 8.777 1.00 94.75 109 SER A N 1
ATOM 809 C CA . SER A 1 109 ? -12.603 -1.428 10.215 1.00 94.75 109 SER A CA 1
ATOM 810 C C . SER A 1 109 ? -13.683 -0.381 10.477 1.00 94.75 109 SER A C 1
ATOM 812 O O . SER A 1 109 ? -13.947 0.477 9.637 1.00 94.75 109 SER A O 1
ATOM 814 N N . THR A 1 110 ? -14.321 -0.442 11.644 1.00 94.00 110 THR A N 1
ATOM 815 C CA . THR A 1 110 ? -15.286 0.573 12.094 1.00 94.00 110 THR A CA 1
ATOM 816 C C . THR A 1 110 ? -14.631 1.767 12.782 1.00 94.00 110 THR A C 1
ATOM 818 O O . THR A 1 110 ? -15.298 2.777 12.993 1.00 94.00 110 THR A O 1
ATOM 821 N N . ASP A 1 111 ? -13.340 1.666 13.111 1.00 94.50 111 ASP A N 1
ATOM 822 C CA . ASP A 1 111 ? -12.678 2.617 14.008 1.00 94.50 111 ASP A CA 1
ATOM 823 C C . ASP A 1 111 ? -11.722 3.552 13.255 1.00 94.50 111 ASP A C 1
ATOM 825 O O . ASP A 1 111 ? -11.745 4.765 13.462 1.00 94.50 111 ASP A O 1
ATOM 829 N N . ALA A 1 112 ? -10.884 3.000 12.371 1.00 95.00 112 ALA A N 1
ATOM 830 C CA . ALA A 1 112 ? -9.884 3.741 11.600 1.00 95.00 112 ALA A CA 1
ATOM 831 C C . ALA A 1 112 ? -9.375 2.927 10.400 1.00 95.00 112 ALA A C 1
ATOM 833 O O . ALA A 1 112 ? -9.595 1.720 10.317 1.00 95.00 112 ALA A O 1
ATOM 834 N N . TYR A 1 113 ? -8.647 3.569 9.482 1.00 95.38 113 TYR A N 1
ATOM 835 C CA . TYR A 1 113 ? -7.952 2.857 8.407 1.00 95.38 113 TYR A CA 1
ATOM 836 C C . TYR A 1 113 ? -6.842 1.955 8.952 1.00 95.38 113 TYR A C 1
ATOM 838 O O . TYR A 1 113 ? -6.074 2.363 9.821 1.00 95.38 113 TYR A O 1
ATOM 846 N N . PHE A 1 114 ? -6.729 0.748 8.397 1.00 95.56 114 PHE A N 1
ATOM 847 C CA . PHE A 1 114 ? -5.647 -0.180 8.726 1.00 95.56 114 PHE A CA 1
ATOM 848 C C . PHE A 1 114 ? -4.369 0.145 7.940 1.00 95.56 114 PHE A C 1
ATOM 850 O O . PHE A 1 114 ? -3.273 0.136 8.494 1.00 95.56 114 PHE A O 1
ATOM 857 N N . HIS A 1 115 ? -4.508 0.470 6.651 1.00 94.31 115 HIS A N 1
ATOM 858 C CA . HIS A 1 115 ? -3.427 1.020 5.840 1.00 94.31 115 HIS A CA 1
ATOM 859 C C . HIS A 1 115 ? -3.580 2.538 5.741 1.00 94.31 115 HIS A C 1
ATOM 861 O O . HIS A 1 115 ? -4.623 3.049 5.334 1.00 94.31 115 HIS A O 1
ATOM 867 N N . SER A 1 116 ? -2.518 3.257 6.082 1.00 90.75 116 SER A N 1
ATOM 868 C CA . SER A 1 116 ? -2.439 4.708 5.958 1.00 90.75 116 SER A CA 1
ATOM 869 C C . SER A 1 116 ? -1.023 5.119 5.592 1.00 90.75 116 SER A C 1
ATOM 871 O O . SER A 1 116 ? -0.063 4.447 5.971 1.00 90.75 116 SER A O 1
ATOM 873 N N . TYR A 1 117 ? -0.896 6.255 4.921 1.00 88.69 117 TYR A N 1
ATOM 874 C CA . TYR A 1 117 ? 0.383 6.902 4.672 1.00 88.69 117 TYR A CA 1
ATOM 875 C C . TYR A 1 117 ? 0.306 8.362 5.123 1.00 88.69 117 TYR A C 1
ATOM 877 O O . TYR A 1 117 ? -0.755 8.985 5.051 1.00 88.69 117 TYR A O 1
ATOM 885 N N . ASP A 1 118 ? 1.433 8.910 5.571 1.00 84.00 118 ASP A N 1
ATOM 886 C CA . ASP A 1 118 ? 1.575 10.341 5.828 1.00 84.00 118 ASP A CA 1
ATOM 887 C C . ASP A 1 118 ? 2.286 10.986 4.633 1.00 84.00 118 ASP A C 1
ATOM 889 O O . ASP A 1 118 ? 3.445 10.692 4.348 1.00 84.00 118 ASP A O 1
ATOM 893 N N . GLY A 1 119 ? 1.556 11.818 3.890 1.00 71.75 119 GLY A N 1
ATOM 894 C CA . GLY A 1 119 ? 2.084 12.588 2.761 1.00 71.75 119 GLY A CA 1
ATOM 895 C C . GLY A 1 119 ? 2.457 14.028 3.120 1.00 71.75 119 GLY A C 1
ATOM 896 O O . GLY A 1 119 ? 2.766 14.816 2.224 1.00 71.75 119 GLY A O 1
ATOM 897 N N . SER A 1 120 ? 2.363 14.416 4.395 1.00 68.19 120 SER A N 1
ATOM 898 C CA . SER A 1 120 ? 2.708 15.766 4.826 1.00 68.19 120 SER A CA 1
ATOM 899 C C . SER A 1 120 ? 4.221 15.991 4.728 1.00 68.19 120 SER A C 1
ATOM 901 O O . SER A 1 120 ? 5.023 15.089 4.928 1.00 68.19 120 SER A O 1
ATOM 903 N N . LYS A 1 121 ? 4.658 17.223 4.445 1.00 55.53 121 LYS A N 1
ATOM 904 C CA . LYS A 1 121 ? 6.093 17.576 4.501 1.00 55.53 121 LYS A CA 1
ATOM 905 C C . LYS A 1 121 ? 6.625 17.684 5.940 1.00 55.53 121 LYS A C 1
ATOM 907 O O . LYS A 1 121 ? 7.784 18.028 6.125 1.00 55.53 121 LYS A O 1
ATOM 912 N N . ASN A 1 122 ? 5.769 17.455 6.937 1.00 50.16 122 ASN A N 1
ATOM 913 C CA . ASN A 1 122 ? 6.032 17.658 8.359 1.00 50.16 122 ASN A CA 1
ATOM 914 C C . ASN A 1 122 ? 5.779 16.361 9.146 1.00 50.16 122 ASN A C 1
ATOM 916 O O . ASN A 1 122 ? 5.205 16.388 10.234 1.00 50.16 122 ASN A O 1
ATOM 920 N N . THR A 1 123 ? 6.138 15.219 8.551 1.00 53.78 123 THR A N 1
ATOM 921 C CA . THR A 1 123 ? 6.002 13.921 9.216 1.00 53.78 123 THR A CA 1
ATOM 922 C C . THR A 1 123 ? 6.954 13.844 10.413 1.00 53.78 123 THR A C 1
ATOM 924 O O . THR A 1 123 ? 7.994 14.507 10.465 1.00 53.78 123 THR A O 1
ATOM 927 N N . THR A 1 124 ? 6.639 12.981 11.376 1.00 50.94 124 THR A N 1
ATOM 928 C CA . THR A 1 124 ? 7.514 12.669 12.522 1.00 50.94 124 THR A CA 1
ATOM 929 C C . THR A 1 124 ? 8.872 12.095 12.084 1.00 50.94 124 THR A C 1
ATOM 931 O O . THR A 1 124 ? 9.834 12.122 12.845 1.00 50.94 124 THR A O 1
ATOM 934 N N . LEU A 1 125 ? 8.973 11.633 10.836 1.00 56.03 125 LEU A N 1
ATOM 935 C CA . LEU A 1 125 ? 10.197 11.196 10.177 1.00 56.03 125 LEU A CA 1
ATOM 936 C C . LEU A 1 125 ? 10.744 12.300 9.253 1.00 56.03 125 LEU A C 1
ATOM 938 O O . LEU A 1 125 ? 11.033 12.047 8.086 1.00 56.03 125 LEU A O 1
ATOM 942 N N . ASP A 1 126 ? 10.910 13.531 9.752 1.00 60.22 126 ASP A N 1
ATOM 943 C CA . ASP A 1 126 ? 11.824 14.502 9.125 1.00 60.22 126 ASP A CA 1
ATOM 944 C C . ASP A 1 126 ? 13.257 14.001 9.355 1.00 60.22 126 ASP A C 1
ATOM 946 O O . ASP A 1 126 ? 13.961 14.429 10.272 1.00 60.22 126 ASP A O 1
ATOM 950 N N . SER A 1 127 ? 13.640 12.965 8.603 1.00 63.50 127 SER A N 1
ATOM 951 C CA . SER A 1 127 ? 14.961 12.371 8.699 1.00 63.50 127 SER A CA 1
ATOM 952 C C . SER A 1 127 ? 15.963 13.310 8.039 1.00 63.50 127 SER A C 1
ATOM 954 O O . SER A 1 127 ? 15.980 13.454 6.814 1.00 63.50 127 SER A O 1
ATOM 956 N N . ARG A 1 128 ? 16.814 13.948 8.835 1.00 72.50 128 ARG A N 1
ATOM 957 C CA . ARG A 1 128 ? 17.904 14.781 8.336 1.00 72.50 128 ARG A CA 1
ATOM 958 C C . ARG A 1 128 ? 19.093 13.891 8.019 1.00 72.50 128 ARG A C 1
ATOM 960 O O . ARG A 1 128 ? 19.530 13.102 8.859 1.00 72.50 128 ARG A O 1
ATOM 967 N N . LEU A 1 129 ? 19.632 14.043 6.813 1.00 76.62 129 LEU A N 1
ATOM 968 C CA . LEU A 1 129 ? 20.924 13.472 6.467 1.00 76.62 129 LEU A CA 1
ATOM 969 C C . LEU A 1 129 ? 22.000 14.170 7.303 1.00 76.62 129 LEU A C 1
ATOM 971 O O . LEU A 1 129 ? 22.248 15.360 7.117 1.00 76.62 129 LEU A O 1
ATOM 975 N N . VAL A 1 130 ? 22.612 13.436 8.229 1.00 82.62 130 VAL A N 1
ATOM 976 C CA . VAL A 1 130 ? 23.674 13.964 9.095 1.00 82.62 130 VAL A CA 1
ATOM 977 C C . VAL A 1 130 ? 25.035 13.763 8.438 1.00 82.62 130 VAL A C 1
ATOM 979 O O . VAL A 1 130 ? 25.849 14.681 8.400 1.00 82.62 130 VAL A O 1
ATOM 982 N N . HIS A 1 131 ? 25.279 12.563 7.907 1.00 81.81 131 HIS A N 1
ATOM 983 C CA . HIS A 1 131 ? 26.546 12.188 7.281 1.00 81.81 131 HIS A CA 1
ATOM 984 C C . HIS A 1 131 ? 26.324 11.102 6.228 1.00 81.81 131 HIS A C 1
ATOM 986 O O . HIS A 1 131 ? 25.472 10.233 6.402 1.00 81.81 131 HIS A O 1
ATOM 992 N N . SER A 1 132 ? 27.106 11.131 5.151 1.00 83.88 132 SER A N 1
ATOM 993 C CA . SER A 1 132 ? 27.142 10.075 4.139 1.00 83.88 132 SER A CA 1
ATOM 994 C C . SER A 1 132 ? 28.571 9.896 3.652 1.00 83.88 132 SER A C 1
ATOM 996 O O . SER A 1 132 ? 29.241 10.873 3.322 1.00 83.88 132 SER A O 1
ATOM 998 N N . ASP A 1 133 ? 29.020 8.650 3.550 1.00 82.50 133 ASP A N 1
ATOM 999 C CA . ASP A 1 133 ? 30.264 8.292 2.874 1.00 82.50 133 ASP A CA 1
ATOM 1000 C C . ASP A 1 133 ? 30.111 6.966 2.111 1.00 82.50 133 ASP A C 1
ATOM 1002 O O . ASP A 1 133 ? 29.021 6.403 2.028 1.00 82.50 133 ASP A O 1
ATOM 1006 N N . ALA A 1 134 ? 31.199 6.471 1.518 1.00 81.12 134 ALA A N 1
ATOM 1007 C CA . ALA A 1 134 ? 31.187 5.244 0.720 1.00 81.12 134 ALA A CA 1
ATOM 1008 C C . ALA A 1 134 ? 30.820 3.969 1.512 1.00 81.12 134 ALA A C 1
ATOM 1010 O O . ALA A 1 134 ? 30.624 2.923 0.901 1.00 81.12 134 ALA A O 1
ATOM 1011 N N . ARG A 1 135 ? 30.766 4.024 2.851 1.00 79.12 135 ARG A N 1
ATOM 1012 C CA . ARG A 1 135 ? 30.482 2.881 3.733 1.00 79.12 135 ARG A CA 1
ATOM 1013 C C . ARG A 1 135 ? 29.120 2.963 4.413 1.00 79.12 135 ARG A C 1
ATOM 1015 O O . ARG A 1 135 ? 28.698 1.968 4.995 1.00 79.12 135 ARG A O 1
ATOM 1022 N N . GLY A 1 136 ? 28.438 4.105 4.375 1.00 79.00 136 GLY A N 1
ATOM 1023 C CA . GLY A 1 136 ? 27.128 4.215 4.999 1.00 79.00 136 GLY A CA 1
ATOM 1024 C C . GLY A 1 136 ? 26.557 5.622 5.064 1.00 79.00 136 GLY A C 1
ATOM 1025 O O . GLY A 1 136 ? 27.160 6.607 4.631 1.00 79.00 136 GLY A O 1
ATOM 1026 N N . VAL A 1 137 ? 25.361 5.686 5.641 1.00 81.81 137 VAL A N 1
ATOM 1027 C CA . VAL A 1 137 ? 24.586 6.907 5.833 1.00 81.81 137 VAL A CA 1
ATOM 1028 C C . VAL A 1 137 ? 24.112 6.994 7.280 1.00 81.81 137 VAL A C 1
ATOM 1030 O O . VAL A 1 137 ? 23.670 6.000 7.853 1.00 81.81 137 VAL A O 1
ATOM 1033 N N . LEU A 1 138 ? 24.198 8.185 7.869 1.00 83.69 138 LEU A N 1
ATOM 1034 C CA . LEU A 1 138 ? 23.617 8.499 9.169 1.00 83.69 138 LEU A CA 1
ATOM 1035 C C . LEU A 1 138 ? 22.419 9.426 8.973 1.00 83.69 138 LEU A C 1
ATOM 1037 O O . LEU A 1 138 ? 22.558 10.546 8.472 1.00 83.69 138 LEU A O 1
ATOM 1041 N N . LEU A 1 139 ? 21.252 8.951 9.400 1.00 79.56 139 LEU A N 1
ATOM 1042 C CA . LEU A 1 139 ? 19.996 9.692 9.398 1.00 79.56 139 LEU A CA 1
ATOM 1043 C C . LEU A 1 139 ? 19.590 9.973 10.849 1.00 79.56 139 LEU A C 1
ATOM 1045 O O . LEU A 1 139 ? 19.623 9.062 11.674 1.00 79.56 139 LEU A O 1
ATOM 1049 N N . SER A 1 140 ? 19.195 11.209 11.154 1.00 78.31 140 SER A N 1
ATOM 1050 C CA . SER A 1 140 ? 18.576 11.562 12.440 1.00 78.31 140 SER A CA 1
ATOM 1051 C C . SER A 1 140 ? 17.110 11.906 12.219 1.00 78.31 140 SER A C 1
ATOM 1053 O O . SER A 1 140 ? 16.797 12.645 11.290 1.00 78.31 140 SER A O 1
ATOM 1055 N N . THR A 1 141 ? 16.214 11.358 13.036 1.00 75.00 141 THR A N 1
ATOM 1056 C CA . THR A 1 141 ? 14.773 11.640 13.003 1.00 75.00 141 THR A CA 1
ATOM 1057 C C . THR A 1 141 ? 14.397 12.621 14.106 1.00 75.00 141 THR A C 1
ATOM 1059 O O . THR A 1 141 ? 15.133 12.789 15.078 1.00 75.00 141 THR A O 1
ATOM 1062 N N . ASN A 1 142 ? 13.204 13.212 14.026 1.00 75.12 142 ASN A N 1
ATOM 1063 C CA . ASN A 1 142 ? 12.662 13.922 15.181 1.00 75.12 142 ASN A CA 1
ATOM 1064 C C . ASN A 1 142 ? 12.504 12.962 16.381 1.00 75.12 142 ASN A C 1
ATOM 1066 O O . ASN A 1 142 ? 12.283 11.759 16.181 1.00 75.12 142 ASN A O 1
ATOM 1070 N N . PRO A 1 143 ? 12.592 13.468 17.626 1.00 72.12 143 PRO A N 1
ATOM 1071 C CA . PRO A 1 143 ? 12.334 12.661 18.810 1.00 72.12 143 PRO A CA 1
ATOM 1072 C C . PRO A 1 143 ? 10.937 12.032 18.750 1.00 72.12 143 PRO A C 1
ATOM 1074 O O . PRO A 1 143 ? 9.944 12.734 18.569 1.00 72.12 143 PRO A O 1
ATOM 1077 N N . LEU A 1 144 ? 10.862 10.711 18.929 1.00 70.62 144 LEU A N 1
ATOM 1078 C CA . LEU A 1 144 ? 9.592 9.966 18.929 1.00 70.62 144 LEU A CA 1
ATOM 1079 C C . LEU A 1 144 ? 8.714 10.321 20.129 1.00 70.62 144 LEU A C 1
ATOM 1081 O O . LEU A 1 144 ? 7.491 10.252 20.069 1.00 70.62 144 LEU A O 1
ATOM 1085 N N . THR A 1 145 ? 9.369 10.670 21.231 1.00 72.69 145 THR A N 1
ATOM 1086 C CA . THR A 1 145 ? 8.771 11.042 22.505 1.00 72.69 145 THR A CA 1
ATOM 1087 C C . THR A 1 145 ? 9.754 11.928 23.263 1.00 72.69 145 THR A C 1
ATOM 1089 O O . THR A 1 145 ? 10.968 11.836 23.074 1.00 72.69 145 THR A O 1
ATOM 1092 N N . THR A 1 146 ? 9.235 12.794 24.128 1.00 75.19 146 THR A N 1
ATOM 1093 C CA . THR A 1 146 ? 10.027 13.565 25.097 1.00 75.19 146 THR A CA 1
ATOM 1094 C C . THR A 1 146 ? 10.138 12.851 26.448 1.00 75.19 146 THR A C 1
ATOM 1096 O O . THR A 1 146 ? 10.826 13.334 27.346 1.00 75.19 146 THR A O 1
ATOM 1099 N N . ASN A 1 147 ? 9.481 11.695 26.604 1.00 80.94 147 ASN A N 1
ATOM 1100 C CA . ASN A 1 147 ? 9.461 10.907 27.828 1.00 80.94 147 ASN A CA 1
ATOM 1101 C C . ASN A 1 147 ? 10.549 9.818 27.808 1.00 80.94 147 ASN A C 1
ATOM 1103 O O . ASN A 1 147 ? 10.476 8.843 27.060 1.00 80.94 147 ASN A O 1
ATOM 1107 N N . GLU A 1 148 ? 11.542 9.944 28.690 1.00 76.56 148 GLU A N 1
ATOM 1108 C CA . GLU A 1 148 ? 12.669 9.004 28.797 1.00 76.56 148 GLU A CA 1
ATOM 1109 C C . GLU A 1 148 ? 12.226 7.556 29.100 1.00 76.56 148 GLU A C 1
ATOM 1111 O O . GLU A 1 148 ? 12.866 6.592 28.676 1.00 76.56 148 GLU A O 1
ATOM 1116 N N . SER A 1 149 ? 11.115 7.374 29.821 1.00 78.50 149 SER A N 1
ATOM 1117 C CA . SER A 1 149 ? 10.602 6.034 30.140 1.00 78.50 149 SER A CA 1
ATOM 1118 C C . SER A 1 149 ? 9.996 5.325 28.921 1.00 78.50 149 SER A C 1
ATOM 1120 O O . SER A 1 149 ? 10.157 4.112 28.764 1.00 78.50 149 SER A O 1
ATOM 1122 N N . GLU A 1 150 ? 9.377 6.080 28.011 1.00 78.75 150 GLU A N 1
ATOM 1123 C CA . GLU A 1 150 ? 8.868 5.566 26.736 1.00 78.75 150 GLU A CA 1
ATOM 1124 C C . GLU A 1 150 ? 10.020 5.252 25.779 1.00 78.75 150 GLU A C 1
ATOM 1126 O O . GLU A 1 150 ? 10.004 4.213 25.119 1.00 78.75 150 GLU A O 1
ATOM 1131 N N . TYR A 1 151 ? 11.073 6.077 25.777 1.00 73.00 151 TYR A N 1
ATOM 1132 C CA . TYR A 1 151 ? 12.284 5.826 24.995 1.00 73.00 151 TYR A CA 1
ATOM 1133 C C . TYR A 1 151 ? 12.876 4.431 25.270 1.00 73.00 151 TYR A C 1
ATOM 1135 O O . TYR A 1 151 ? 13.085 3.650 24.342 1.00 73.00 151 TYR A O 1
ATOM 1143 N N . LYS A 1 152 ? 13.045 4.069 26.551 1.00 74.62 152 LYS A N 1
ATOM 1144 C CA . LYS A 1 152 ? 13.563 2.748 26.972 1.00 74.62 152 LYS A CA 1
ATOM 1145 C C . LYS A 1 152 ? 12.662 1.580 26.569 1.00 74.62 152 LYS A C 1
ATOM 1147 O O . LYS A 1 152 ? 13.098 0.431 26.625 1.00 74.62 152 LYS A O 1
ATOM 1152 N N . THR A 1 153 ? 11.405 1.851 26.224 1.00 77.94 153 THR A N 1
ATOM 1153 C CA . THR A 1 153 ? 10.475 0.846 25.701 1.00 77.94 153 THR A CA 1
ATOM 1154 C C . THR A 1 153 ? 10.702 0.646 24.206 1.00 77.94 153 THR A C 1
ATOM 1156 O O . THR A 1 153 ? 10.829 -0.493 23.770 1.00 77.94 153 THR A O 1
ATOM 1159 N N . PHE A 1 154 ? 10.840 1.732 23.438 1.00 72.56 154 PHE A N 1
ATOM 1160 C CA . PHE A 1 154 ? 11.127 1.668 22.001 1.00 72.56 154 PHE A CA 1
ATOM 1161 C C . PHE A 1 154 ? 12.505 1.077 21.687 1.00 72.56 154 PHE A C 1
ATOM 1163 O O . PHE A 1 154 ? 12.626 0.307 20.739 1.00 72.56 154 PHE A O 1
ATOM 1170 N N . GLU A 1 155 ? 13.522 1.378 22.499 1.00 70.56 155 GLU A N 1
ATOM 1171 C CA . GLU A 1 155 ? 14.883 0.834 22.350 1.00 70.56 155 GLU A CA 1
ATOM 1172 C C . GLU A 1 155 ? 14.928 -0.699 22.478 1.00 70.56 155 GLU A C 1
ATOM 1174 O O . GLU A 1 155 ? 15.789 -1.354 21.898 1.00 70.56 155 GLU A O 1
ATOM 1179 N N . LYS A 1 156 ? 13.980 -1.288 23.217 1.00 76.69 156 LYS A N 1
ATOM 1180 C CA . LYS A 1 156 ? 13.904 -2.738 23.454 1.00 76.69 156 LYS A CA 1
ATOM 1181 C C . LYS A 1 156 ? 13.057 -3.487 22.425 1.00 76.69 156 LYS A C 1
ATOM 1183 O O . LYS A 1 156 ? 12.912 -4.702 22.553 1.00 76.69 156 LYS A O 1
ATOM 1188 N N . LEU A 1 157 ? 12.457 -2.794 21.456 1.00 75.62 157 LEU A N 1
ATOM 1189 C CA . LEU A 1 157 ? 11.672 -3.443 20.408 1.00 75.62 157 LEU A CA 1
ATOM 1190 C C . LEU A 1 157 ? 12.601 -4.129 19.404 1.00 75.62 157 LEU A C 1
ATOM 1192 O O . LEU A 1 157 ? 13.443 -3.480 18.786 1.00 75.62 157 LEU A O 1
ATOM 1196 N N . ASP A 1 158 ? 12.394 -5.431 19.216 1.00 73.19 158 ASP A N 1
ATOM 1197 C CA . ASP A 1 158 ? 13.011 -6.214 18.149 1.00 73.19 158 ASP A CA 1
ATOM 1198 C C . ASP A 1 158 ? 11.912 -6.895 17.303 1.00 73.19 158 ASP A C 1
ATOM 1200 O O . ASP A 1 158 ? 11.149 -7.709 17.838 1.00 73.19 158 ASP A O 1
ATOM 1204 N N . PRO A 1 159 ? 11.767 -6.558 16.006 1.00 70.44 159 PRO A N 1
ATOM 1205 C CA . PRO A 1 159 ? 12.529 -5.545 15.276 1.00 70.44 159 PRO A CA 1
ATOM 1206 C C . PRO A 1 159 ? 12.148 -4.119 15.693 1.00 70.44 159 PRO A C 1
ATOM 1208 O O . PRO A 1 159 ? 11.05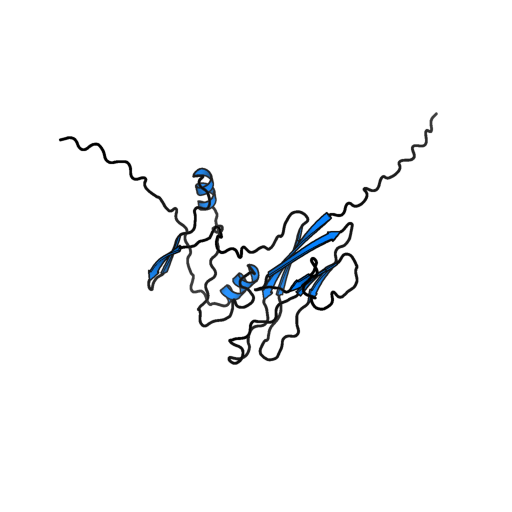0 -3.867 16.194 1.00 70.44 159 PRO A O 1
ATOM 1211 N N . LEU A 1 160 ? 13.047 -3.176 15.408 1.00 70.44 160 LEU A N 1
ATOM 1212 C CA . LEU A 1 160 ? 12.794 -1.746 15.570 1.00 70.44 160 LEU A CA 1
ATOM 1213 C C . LEU A 1 160 ? 11.479 -1.327 14.879 1.00 70.44 160 LEU A C 1
ATOM 1215 O O . LEU A 1 160 ? 11.113 -1.890 13.840 1.00 70.44 160 LEU A O 1
ATOM 1219 N N . PRO A 1 161 ? 10.779 -0.301 15.400 1.00 71.19 161 PRO A N 1
ATOM 1220 C CA . PRO A 1 161 ? 9.473 0.115 14.884 1.00 71.19 161 PRO A CA 1
ATOM 1221 C C . PRO A 1 161 ? 9.522 0.748 13.483 1.00 71.19 161 PRO A C 1
ATOM 1223 O O . PRO A 1 161 ? 8.474 1.009 12.894 1.00 71.19 161 PRO A O 1
ATOM 1226 N N . TYR A 1 162 ? 10.716 0.971 12.925 1.00 74.81 162 TYR A N 1
ATOM 1227 C CA . TYR A 1 162 ? 10.917 1.555 11.602 1.00 74.81 162 TYR A CA 1
ATOM 1228 C C . TYR A 1 162 ? 11.636 0.593 10.667 1.00 74.81 162 TYR A C 1
ATOM 1230 O O . TYR A 1 162 ? 12.525 -0.157 11.065 1.00 74.81 162 TYR A O 1
ATOM 1238 N N . LYS A 1 163 ? 11.273 0.672 9.386 1.00 78.00 163 LYS A N 1
ATOM 1239 C CA . LYS A 1 163 ? 11.976 0.009 8.288 1.00 78.00 163 LYS A CA 1
ATOM 1240 C C . LYS A 1 163 ? 12.277 1.041 7.219 1.00 78.00 163 LYS A C 1
ATOM 1242 O O . LYS A 1 163 ? 11.387 1.800 6.844 1.00 78.00 163 LYS A O 1
ATOM 1247 N N . LEU A 1 164 ? 13.515 1.055 6.739 1.00 79.06 164 LEU A N 1
ATOM 1248 C CA . LEU A 1 164 ? 13.914 1.863 5.596 1.00 79.06 164 LEU A CA 1
ATOM 1249 C C . LEU A 1 164 ? 13.943 0.977 4.354 1.00 79.06 164 LEU A C 1
ATOM 1251 O O . LEU A 1 164 ? 14.563 -0.085 4.354 1.00 79.06 164 LEU A O 1
ATOM 1255 N N . PHE A 1 165 ? 13.282 1.435 3.299 1.00 81.94 165 PHE A N 1
ATOM 1256 C CA . PHE A 1 165 ? 13.370 0.836 1.976 1.00 81.94 165 PHE A CA 1
ATOM 1257 C C . PHE A 1 165 ? 14.212 1.759 1.102 1.00 81.94 165 PHE A C 1
ATOM 1259 O O . PHE A 1 165 ? 13.920 2.949 0.995 1.00 81.94 165 PHE A O 1
ATOM 1266 N N . VAL A 1 166 ? 15.277 1.217 0.517 1.00 79.00 166 VAL A N 1
ATOM 1267 C CA . VAL A 1 166 ? 16.207 1.959 -0.338 1.00 79.00 166 VAL A CA 1
ATOM 1268 C C . VAL A 1 166 ? 16.196 1.322 -1.717 1.00 79.00 166 VAL A C 1
ATOM 1270 O O . VAL A 1 166 ? 16.186 0.100 -1.841 1.00 79.00 166 VAL A O 1
ATOM 1273 N N . GLU A 1 167 ? 16.204 2.159 -2.746 1.00 78.69 167 GLU A N 1
ATOM 1274 C CA . GLU A 1 167 ? 16.299 1.749 -4.140 1.00 78.69 167 GLU A CA 1
ATOM 1275 C C . GLU A 1 167 ? 17.405 2.557 -4.834 1.00 78.69 167 GLU A C 1
ATOM 1277 O O . GLU A 1 167 ? 17.650 3.724 -4.515 1.00 78.69 167 GLU A O 1
ATOM 1282 N N . ASN A 1 168 ? 18.086 1.928 -5.795 1.00 78.06 168 ASN A N 1
ATOM 1283 C CA . ASN A 1 168 ? 18.981 2.630 -6.706 1.00 78.06 168 ASN A CA 1
ATOM 1284 C C . ASN A 1 168 ? 18.166 3.591 -7.582 1.00 78.06 168 ASN A C 1
ATOM 1286 O O . ASN A 1 168 ? 17.248 3.158 -8.266 1.00 78.06 168 ASN A O 1
ATOM 1290 N N . ALA A 1 169 ? 18.553 4.866 -7.639 1.00 79.62 169 ALA A N 1
ATOM 1291 C CA . ALA A 1 169 ? 17.837 5.894 -8.401 1.00 79.62 169 ALA A CA 1
ATOM 1292 C C . ALA A 1 169 ? 17.704 5.616 -9.917 1.00 79.62 169 ALA A C 1
ATOM 1294 O O . ALA A 1 169 ? 16.939 6.294 -10.594 1.00 79.62 169 ALA A O 1
ATOM 1295 N N . ASN A 1 170 ? 18.451 4.648 -10.461 1.00 79.25 170 ASN A N 1
ATOM 1296 C CA . ASN A 1 170 ? 18.341 4.210 -11.856 1.00 79.25 170 ASN A CA 1
ATOM 1297 C C . ASN A 1 170 ? 17.293 3.102 -12.076 1.00 79.25 170 ASN A C 1
ATOM 1299 O O . ASN A 1 170 ? 17.126 2.641 -13.208 1.00 79.25 170 ASN A O 1
ATOM 1303 N N . LEU A 1 171 ? 16.643 2.638 -11.008 1.00 79.94 171 LEU A N 1
ATOM 1304 C CA . LEU A 1 171 ? 15.578 1.642 -11.025 1.00 79.94 171 LEU A CA 1
ATOM 1305 C C . LEU A 1 171 ? 14.228 2.299 -10.724 1.00 79.94 171 LEU A C 1
ATOM 1307 O O . LEU A 1 171 ? 14.160 3.431 -10.253 1.00 79.94 171 LEU A O 1
ATOM 1311 N N . VAL A 1 172 ? 13.163 1.578 -11.065 1.00 83.44 172 VAL A N 1
ATOM 1312 C CA . VAL A 1 172 ? 11.765 2.033 -10.995 1.00 83.44 172 VAL A CA 1
ATOM 1313 C C . VAL A 1 172 ? 10.885 0.999 -10.282 1.00 83.44 172 VAL A C 1
ATOM 1315 O O . VAL A 1 172 ? 9.698 0.866 -10.565 1.00 83.44 172 VAL A O 1
ATOM 1318 N N . LEU A 1 173 ? 11.465 0.193 -9.390 1.00 83.19 173 LEU A N 1
ATOM 1319 C CA . LEU A 1 173 ? 10.768 -0.890 -8.692 1.00 83.19 173 LEU A CA 1
ATOM 1320 C C . LEU A 1 173 ? 9.765 -0.352 -7.670 1.00 83.19 173 LEU A C 1
ATOM 1322 O O . LEU A 1 173 ? 8.763 -1.017 -7.410 1.00 83.19 173 LEU A O 1
ATOM 1326 N N . PHE A 1 174 ? 10.007 0.831 -7.097 1.00 88.75 174 PHE A N 1
ATOM 1327 C CA . PHE A 1 174 ? 9.047 1.474 -6.197 1.00 88.75 174 PHE A CA 1
ATOM 1328 C C . PHE A 1 174 ? 8.004 2.334 -6.907 1.00 88.75 174 PHE A C 1
ATOM 1330 O O . PHE A 1 174 ? 7.033 2.724 -6.261 1.00 88.75 174 PHE A O 1
ATOM 1337 N N . ASP A 1 175 ? 8.156 2.631 -8.197 1.00 90.38 175 ASP A N 1
ATOM 1338 C CA . ASP A 1 175 ? 7.235 3.514 -8.916 1.00 90.38 175 ASP A CA 1
ATOM 1339 C C . ASP A 1 175 ? 5.824 2.937 -8.946 1.00 90.38 175 ASP A C 1
ATOM 1341 O O . ASP A 1 175 ? 5.599 1.857 -9.478 1.00 90.38 175 ASP A O 1
ATOM 1345 N N . GLY A 1 176 ? 4.849 3.650 -8.386 1.00 91.94 176 GLY A N 1
ATOM 1346 C CA . GLY A 1 176 ? 3.486 3.155 -8.221 1.00 91.94 176 GLY A CA 1
ATOM 1347 C C . GLY A 1 176 ? 3.262 2.322 -6.953 1.00 91.94 176 GLY A C 1
ATOM 1348 O O . GLY A 1 176 ? 2.169 1.793 -6.792 1.00 91.94 176 GLY A O 1
ATOM 1349 N N . LEU A 1 177 ? 4.245 2.205 -6.051 1.00 94.50 177 LEU A N 1
ATOM 1350 C CA . LEU A 1 177 ? 4.159 1.447 -4.790 1.00 94.50 177 LEU A CA 1
ATOM 1351 C C . LEU A 1 177 ? 4.633 2.233 -3.555 1.00 94.50 177 LEU A C 1
ATOM 1353 O O . LEU A 1 177 ? 4.603 1.688 -2.450 1.00 94.50 177 LEU A O 1
ATOM 1357 N N . ARG A 1 178 ? 5.063 3.497 -3.690 1.00 91.75 178 ARG A N 1
ATOM 1358 C CA . ARG A 1 178 ? 5.727 4.262 -2.608 1.00 91.75 178 ARG A CA 1
ATOM 1359 C C . ARG A 1 178 ? 4.860 4.510 -1.371 1.00 91.75 178 ARG A C 1
ATOM 1361 O O . ARG A 1 178 ? 5.385 4.821 -0.307 1.00 91.75 178 ARG A O 1
ATOM 1368 N N . LYS A 1 179 ? 3.538 4.385 -1.490 1.00 94.50 179 LYS A N 1
ATOM 1369 C CA . LYS A 1 179 ? 2.576 4.529 -0.385 1.00 94.50 179 LYS A CA 1
ATOM 1370 C C . LYS A 1 179 ? 2.066 3.179 0.129 1.00 94.50 179 LYS A C 1
ATOM 1372 O O . LYS A 1 179 ? 1.255 3.142 1.050 1.00 94.50 179 LYS A O 1
ATOM 1377 N N . SER A 1 180 ? 2.570 2.071 -0.416 1.00 94.88 180 SER A N 1
ATOM 1378 C CA . SER A 1 180 ? 2.222 0.707 -0.024 1.00 94.88 180 SER A CA 1
ATOM 1379 C C . SER A 1 180 ? 3.353 0.037 0.749 1.00 94.88 180 SER A C 1
ATOM 1381 O O . SER A 1 180 ? 4.407 -0.278 0.198 1.00 94.88 180 SER A O 1
ATOM 1383 N N . ILE A 1 181 ? 3.122 -0.273 2.026 1.00 91.25 181 ILE A N 1
ATOM 1384 C CA . ILE A 1 181 ? 4.122 -0.967 2.855 1.00 91.25 181 ILE A CA 1
ATOM 1385 C C . ILE A 1 181 ? 4.424 -2.368 2.304 1.00 91.25 181 ILE A C 1
ATOM 1387 O O . ILE A 1 181 ? 5.590 -2.765 2.243 1.00 91.25 181 ILE A O 1
ATOM 1391 N N . CYS A 1 182 ? 3.402 -3.126 1.889 1.00 93.75 182 CYS A N 1
ATOM 1392 C CA . CYS A 1 182 ? 3.617 -4.455 1.315 1.00 93.75 182 CYS A CA 1
ATOM 1393 C C . CYS A 1 182 ? 4.287 -4.369 -0.068 1.00 93.75 182 CYS A C 1
ATOM 1395 O O . CYS A 1 182 ? 5.155 -5.188 -0.370 1.00 93.75 182 CYS A O 1
ATOM 1397 N N . 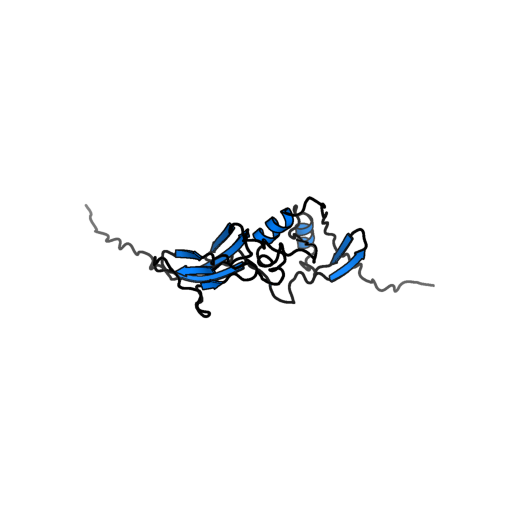GLY A 1 183 ? 3.952 -3.346 -0.864 1.00 94.12 183 GLY A N 1
ATOM 1398 C CA . GLY A 1 183 ? 4.561 -3.078 -2.168 1.00 94.12 183 GLY A CA 1
ATOM 1399 C C . GLY A 1 183 ? 6.048 -2.768 -2.049 1.00 94.12 183 GLY A C 1
ATOM 1400 O O . GLY A 1 183 ? 6.868 -3.469 -2.639 1.00 94.12 183 GLY A O 1
ATOM 1401 N N . MET A 1 184 ? 6.409 -1.802 -1.198 1.00 90.94 184 MET A N 1
ATOM 1402 C CA . MET A 1 184 ? 7.809 -1.470 -0.908 1.00 90.94 184 MET A CA 1
ATOM 1403 C C . MET A 1 184 ? 8.579 -2.674 -0.362 1.00 90.94 184 MET A C 1
ATOM 1405 O O . MET A 1 184 ? 9.698 -2.940 -0.793 1.00 90.94 184 MET A O 1
ATOM 1409 N N . LYS A 1 185 ? 7.975 -3.457 0.542 1.00 89.88 185 LYS A N 1
ATOM 1410 C CA . LYS A 1 185 ? 8.597 -4.670 1.090 1.00 89.88 185 LYS A CA 1
ATOM 1411 C C . LYS A 1 185 ? 8.905 -5.707 0.012 1.00 89.88 185 LYS A C 1
ATOM 1413 O O . LYS A 1 185 ? 9.957 -6.338 0.076 1.00 89.88 185 LYS A O 1
ATOM 1418 N N . ASN A 1 186 ? 8.003 -5.915 -0.941 1.00 89.88 186 ASN A N 1
ATOM 1419 C CA . ASN A 1 186 ? 8.211 -6.882 -2.016 1.00 89.88 186 ASN A CA 1
ATOM 1420 C C . ASN A 1 186 ? 9.221 -6.372 -3.046 1.00 89.88 186 ASN A C 1
ATOM 1422 O O . ASN A 1 186 ? 10.134 -7.112 -3.397 1.00 89.88 186 ASN A O 1
ATOM 1426 N N . ALA A 1 187 ? 9.118 -5.108 -3.454 1.00 87.62 187 ALA A N 1
ATOM 1427 C CA . ALA A 1 187 ? 10.061 -4.495 -4.383 1.00 87.62 187 ALA A CA 1
ATOM 1428 C C . ALA A 1 187 ? 11.489 -4.433 -3.808 1.00 87.62 187 ALA A C 1
ATOM 1430 O O . ALA A 1 187 ? 12.452 -4.724 -4.510 1.00 87.62 187 ALA A O 1
ATOM 1431 N N . ALA A 1 188 ? 11.643 -4.162 -2.506 1.00 82.81 188 ALA A N 1
ATOM 1432 C CA . ALA A 1 188 ? 12.950 -4.140 -1.849 1.00 82.81 188 ALA A CA 1
ATOM 1433 C C . ALA A 1 188 ? 13.597 -5.534 -1.765 1.00 82.81 188 ALA A C 1
ATOM 1435 O O . ALA A 1 188 ? 14.816 -5.651 -1.792 1.00 82.81 188 ALA A O 1
ATOM 1436 N N . ARG A 1 189 ? 12.795 -6.606 -1.695 1.00 70.75 189 ARG A N 1
ATOM 1437 C CA . ARG A 1 189 ? 13.281 -8.000 -1.721 1.00 70.75 189 ARG A CA 1
ATOM 1438 C C . ARG A 1 189 ? 13.739 -8.457 -3.104 1.00 70.75 189 ARG A C 1
ATOM 1440 O O . ARG A 1 189 ? 14.414 -9.475 -3.199 1.00 70.75 189 ARG A O 1
ATOM 1447 N N . SER A 1 190 ? 13.356 -7.749 -4.166 1.00 59.06 190 SER A N 1
ATOM 1448 C CA . SER A 1 190 ? 13.838 -8.031 -5.522 1.00 59.06 190 SER A CA 1
ATOM 1449 C C . SER A 1 190 ? 15.310 -7.648 -5.714 1.00 59.06 190 SER A C 1
ATOM 1451 O O . SER A 1 190 ? 15.913 -8.054 -6.705 1.00 59.06 190 SER A O 1
ATOM 1453 N N . PHE A 1 191 ? 15.907 -6.932 -4.757 1.00 56.03 191 PHE A N 1
ATOM 1454 C CA . PHE A 1 191 ? 17.350 -6.772 -4.652 1.00 56.03 191 PHE A CA 1
ATOM 1455 C C . PHE A 1 191 ? 17.965 -7.978 -3.937 1.00 56.03 191 PHE A C 1
ATOM 1457 O O . PHE A 1 191 ? 17.542 -8.356 -2.845 1.00 56.03 191 PHE A O 1
ATOM 1464 N N . THR A 1 192 ? 18.983 -8.581 -4.549 1.00 45.00 192 THR A N 1
ATOM 1465 C CA . THR A 1 192 ? 19.882 -9.511 -3.860 1.00 45.00 192 THR A CA 1
ATOM 1466 C C . THR A 1 192 ? 20.538 -8.802 -2.678 1.00 45.00 192 THR A C 1
ATOM 1468 O O . THR A 1 192 ? 20.938 -7.648 -2.807 1.00 45.00 192 THR A O 1
ATOM 1471 N N . GLU A 1 193 ? 20.616 -9.505 -1.551 1.00 44.03 193 GLU A N 1
ATOM 1472 C CA . GLU A 1 193 ? 21.051 -9.046 -0.230 1.00 44.03 193 GLU A CA 1
ATOM 1473 C C . GLU A 1 193 ? 22.399 -8.299 -0.205 1.00 44.03 193 GLU A C 1
ATOM 1475 O O . GLU A 1 193 ? 23.419 -8.858 0.186 1.00 44.03 193 GLU A O 1
ATOM 1480 N N . ASP A 1 194 ? 22.407 -7.001 -0.495 1.00 49.09 194 ASP A N 1
ATOM 1481 C CA . ASP A 1 194 ? 23.270 -6.105 0.269 1.00 49.09 194 ASP A CA 1
ATOM 1482 C C . ASP A 1 194 ? 22.513 -5.815 1.564 1.00 49.09 194 ASP A C 1
ATOM 1484 O O . ASP A 1 194 ? 21.604 -4.985 1.615 1.00 49.09 194 ASP A O 1
ATOM 1488 N N . LEU A 1 195 ? 22.818 -6.601 2.600 1.00 53.56 195 LEU A N 1
ATOM 1489 C CA . LEU A 1 195 ? 22.296 -6.450 3.957 1.00 53.56 195 LEU A CA 1
ATOM 1490 C C . LEU A 1 195 ? 22.593 -5.032 4.469 1.00 53.56 195 LEU A C 1
ATOM 1492 O O . LEU A 1 195 ? 23.612 -4.780 5.113 1.00 53.56 195 LEU A O 1
ATOM 1496 N N . VAL A 1 196 ? 21.680 -4.095 4.211 1.00 61.81 196 VAL A N 1
ATOM 1497 C CA . VAL A 1 196 ? 21.661 -2.798 4.884 1.00 61.81 196 VAL A CA 1
ATOM 1498 C C . VAL A 1 196 ? 21.319 -3.075 6.344 1.00 61.81 196 VAL A C 1
ATOM 1500 O O . VAL A 1 196 ? 20.158 -3.231 6.720 1.00 61.81 196 VAL A O 1
ATOM 1503 N N . THR A 1 197 ? 22.353 -3.192 7.175 1.00 66.06 197 THR A N 1
ATOM 1504 C CA . THR A 1 197 ? 22.179 -3.309 8.623 1.00 66.06 197 THR A CA 1
ATOM 1505 C C . THR A 1 197 ? 21.768 -1.946 9.159 1.00 66.06 197 THR A C 1
ATOM 1507 O O . THR A 1 197 ? 22.546 -0.995 9.120 1.00 66.06 197 THR A O 1
ATOM 1510 N N . MET A 1 198 ? 20.539 -1.845 9.655 1.00 67.75 198 MET A N 1
ATOM 1511 C CA . MET A 1 198 ? 20.067 -0.657 10.355 1.00 67.75 198 MET A CA 1
ATOM 1512 C C . MET A 1 198 ? 20.242 -0.844 11.859 1.00 67.75 198 MET A C 1
ATOM 1514 O O . MET A 1 198 ? 19.794 -1.839 12.422 1.00 67.75 198 MET A O 1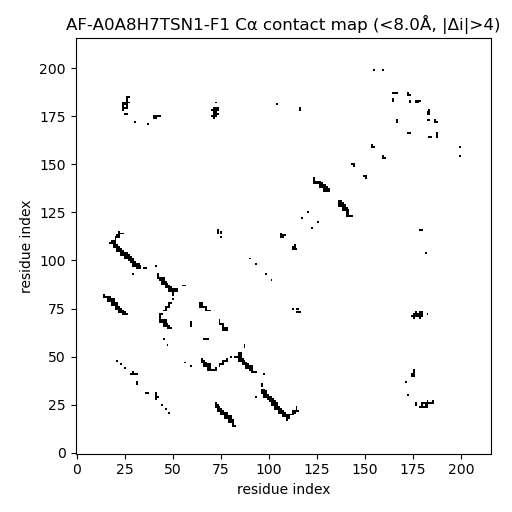
ATOM 1518 N N . SER A 1 199 ? 20.832 0.147 12.519 1.00 70.50 199 SER A N 1
ATOM 1519 C CA . SER A 1 199 ? 20.832 0.268 13.976 1.00 70.50 199 SER A CA 1
ATOM 1520 C C . SER A 1 199 ? 20.319 1.649 14.360 1.00 70.50 199 SER A C 1
ATOM 1522 O O . SER A 1 199 ? 20.698 2.636 13.732 1.00 70.50 199 SER A O 1
ATOM 1524 N N . MET A 1 200 ? 19.490 1.732 15.397 1.00 69.12 200 MET A N 1
ATOM 1525 C CA . MET A 1 200 ? 19.070 3.005 15.983 1.00 69.12 200 MET A CA 1
ATOM 1526 C C . MET A 1 200 ? 19.812 3.230 17.299 1.00 69.12 200 MET A C 1
ATOM 1528 O O . MET A 1 200 ? 19.958 2.307 18.095 1.00 69.12 200 MET A O 1
ATOM 1532 N N . THR A 1 201 ? 20.261 4.460 17.530 1.00 68.00 201 THR A N 1
ATOM 1533 C CA . THR A 1 201 ? 20.896 4.891 18.783 1.00 68.00 201 THR A CA 1
ATOM 1534 C C . THR A 1 201 ? 20.214 6.156 19.297 1.00 68.00 201 THR A C 1
ATOM 1536 O O . THR A 1 201 ? 19.783 6.970 18.477 1.00 68.00 201 THR A O 1
ATOM 1539 N N . PRO A 1 202 ? 20.129 6.369 20.621 1.00 65.69 202 PRO A N 1
ATOM 1540 C CA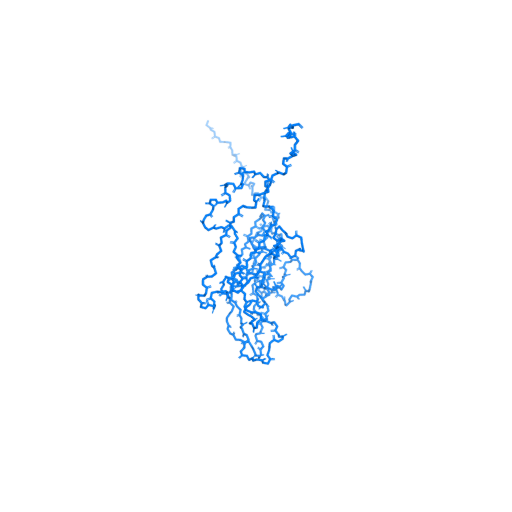 . PRO A 1 202 ? 1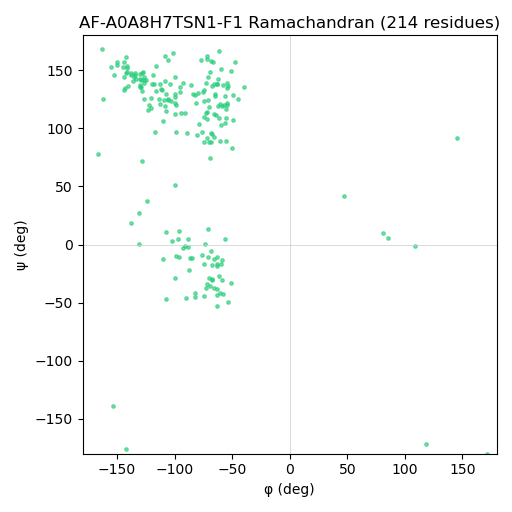9.648 7.634 21.162 1.00 65.69 202 PRO A CA 1
ATOM 1541 C C . PRO A 1 202 ? 20.579 8.776 20.764 1.00 65.69 202 PRO A C 1
ATOM 1543 O O . PRO A 1 202 ? 21.799 8.660 20.889 1.00 65.69 202 PRO A O 1
ATOM 1546 N N . GLU A 1 203 ? 20.009 9.916 20.381 1.00 60.62 203 GLU A N 1
ATOM 1547 C CA . GLU A 1 203 ? 20.759 11.167 20.357 1.00 60.62 203 GLU A CA 1
ATOM 1548 C C . GLU A 1 203 ? 20.842 11.713 21.791 1.00 60.62 203 GLU A C 1
ATOM 1550 O O . GLU A 1 203 ? 19.866 12.218 22.345 1.00 60.62 203 GLU A O 1
ATOM 1555 N N . TYR A 1 204 ? 22.007 11.569 22.427 1.00 51.12 204 TYR A N 1
ATOM 1556 C CA . TYR A 1 204 ? 22.236 12.064 23.784 1.00 51.12 204 TYR A CA 1
ATOM 1557 C C . TYR A 1 204 ? 22.753 13.505 23.726 1.00 51.12 204 TYR A C 1
ATOM 1559 O O . TYR A 1 204 ? 23.953 13.748 23.579 1.00 51.12 204 TYR A O 1
ATOM 1567 N N . THR A 1 205 ? 21.867 14.492 23.860 1.00 48.19 205 THR A N 1
ATOM 1568 C CA . THR A 1 205 ? 22.304 15.876 24.066 1.00 48.19 205 THR A CA 1
ATOM 1569 C C . THR A 1 205 ? 22.753 16.031 25.518 1.00 48.19 205 THR A C 1
ATOM 1571 O O . THR A 1 205 ? 21.964 16.220 26.441 1.00 48.19 205 THR A O 1
ATOM 1574 N N . LYS A 1 206 ? 24.065 15.926 25.761 1.00 39.75 206 LYS A N 1
ATOM 1575 C CA . LYS A 1 206 ? 24.641 16.314 27.053 1.00 39.75 206 LYS A CA 1
ATOM 1576 C C . LYS A 1 206 ? 24.367 17.807 27.234 1.00 39.75 206 LYS A C 1
ATOM 1578 O O . LYS A 1 206 ? 24.935 18.628 26.514 1.00 39.75 206 LYS A O 1
ATOM 1583 N N . GLY A 1 207 ? 23.467 18.150 28.157 1.00 33.84 207 GLY A N 1
ATOM 1584 C CA . GLY A 1 207 ? 23.182 19.537 28.504 1.00 33.84 207 GLY A CA 1
ATOM 1585 C C . GLY A 1 207 ? 24.491 20.281 28.760 1.00 33.84 207 GLY A C 1
ATOM 1586 O O . GLY A 1 207 ? 25.344 19.803 29.512 1.00 33.84 207 GLY A O 1
ATOM 1587 N N . ARG A 1 208 ? 24.665 21.437 28.109 1.00 36.78 208 ARG A N 1
ATOM 1588 C CA . ARG A 1 208 ? 25.657 22.433 28.519 1.00 36.78 208 ARG A CA 1
ATOM 1589 C C . ARG A 1 208 ? 25.282 22.861 29.937 1.00 36.78 208 ARG A C 1
ATOM 1591 O O . ARG A 1 208 ? 24.491 23.779 30.122 1.00 36.78 208 ARG A O 1
ATOM 1598 N N . GLY A 1 209 ? 25.810 22.152 30.929 1.00 33.16 209 GLY A N 1
ATOM 1599 C CA . GLY A 1 209 ? 25.969 22.696 32.264 1.00 33.16 209 GLY A CA 1
ATOM 1600 C C . GLY A 1 209 ? 26.853 23.924 32.119 1.00 33.16 209 GLY A C 1
ATOM 1601 O O . GLY A 1 209 ? 27.949 23.835 31.569 1.00 33.16 209 GLY A O 1
ATOM 1602 N N . SER A 1 210 ? 26.317 25.072 32.504 1.00 35.62 210 SER A N 1
ATOM 1603 C CA . SER A 1 210 ? 27.062 26.303 32.716 1.00 35.62 210 SER A CA 1
ATOM 1604 C C . SER A 1 210 ? 28.265 25.996 33.602 1.00 35.62 210 SER A C 1
ATOM 1606 O O . SER A 1 210 ? 28.112 25.702 34.786 1.00 35.62 210 SER A O 1
ATOM 1608 N N . ASP A 1 211 ? 29.441 26.007 32.985 1.00 40.09 211 ASP A N 1
ATOM 1609 C CA . ASP A 1 211 ? 30.729 25.905 33.649 1.00 40.09 211 ASP A CA 1
ATOM 1610 C C . ASP A 1 211 ? 30.995 27.256 34.320 1.00 40.09 211 ASP A C 1
ATOM 1612 O O . ASP A 1 211 ? 31.492 28.206 33.716 1.00 40.09 211 ASP A O 1
ATOM 1616 N N . SER A 1 212 ? 30.512 27.380 35.549 1.00 42.25 212 SER A N 1
ATOM 1617 C CA . SER A 1 212 ? 30.826 28.478 36.450 1.00 42.25 212 SER A CA 1
ATOM 1618 C C . SER A 1 212 ? 31.284 27.873 37.764 1.00 42.25 212 SER A C 1
ATOM 1620 O O . SER A 1 212 ? 30.530 27.875 38.727 1.00 42.25 212 SER A O 1
ATOM 1622 N N . ASP A 1 213 ? 32.484 27.295 37.752 1.00 37.84 213 ASP A N 1
ATOM 1623 C CA . ASP A 1 213 ? 33.335 27.118 38.930 1.00 37.84 213 ASP A CA 1
ATOM 1624 C C . ASP A 1 213 ? 34.757 26.737 38.479 1.00 37.84 213 ASP A C 1
ATOM 1626 O O . ASP A 1 213 ? 35.184 25.587 38.557 1.00 37.84 213 ASP A O 1
ATOM 1630 N N . LEU A 1 214 ? 35.521 27.736 38.029 1.00 32.81 214 LEU A N 1
ATOM 1631 C CA . LEU A 1 214 ? 36.977 27.698 38.141 1.00 32.81 214 LEU A CA 1
ATOM 1632 C C . LEU A 1 214 ? 37.392 28.856 39.052 1.00 32.81 214 LEU A C 1
ATOM 1634 O O . LEU A 1 214 ? 37.448 30.014 38.641 1.00 32.81 214 LEU A O 1
ATOM 1638 N N . LYS A 1 215 ? 37.593 28.517 40.327 1.00 34.56 215 LYS A N 1
ATOM 1639 C CA . LYS A 1 215 ? 38.380 29.314 41.264 1.00 34.56 215 LYS A CA 1
ATOM 1640 C C . LYS A 1 215 ? 39.845 29.192 40.859 1.00 34.56 215 LYS A C 1
ATOM 1642 O O . LYS A 1 215 ? 40.337 28.071 40.791 1.00 34.56 215 LYS A O 1
ATOM 1647 N N . ASP A 1 216 ? 40.476 30.333 40.625 1.00 36.06 216 ASP A N 1
ATOM 1648 C CA . ASP A 1 216 ? 41.725 30.756 41.269 1.00 36.06 216 ASP A CA 1
ATOM 1649 C C . ASP A 1 216 ? 41.748 32.293 41.320 1.00 36.06 216 ASP A C 1
ATOM 1651 O O . ASP A 1 216 ? 41.428 32.926 40.286 1.00 36.06 216 ASP A O 1
#

Secondary structure (DSSP, 8-state):
-----------PPP---EEEEEEEEEEE--EE-SGGGTT-PPPPPEEEEESS--S---S--TT-TTEEE-BTTEEEEEEEESS--EEEEEPPP--TTEES--EEEEEEESSS-SS-----TT-TT--EEEEEETTEEEEEPPPS-S-HHHHHHHTT-SS-S-------TT--SSTTTTT-HHHHHHHHHTS-------------------------

Nearest PDB structures (foldseek):
  6la3-assembly1_A  TM=1.816E-01  e=8.362E-01  Echovirus E11
  6p9o-assembly1_1  TM=2.022E-01  e=2.374E+00  Human poliovirus 1 Mahoney
  9fp5-assembly1_A  TM=1.399E-01  e=2.374E+00  Coxsackievirus A9
  6ilj-assembly1_A  TM=1.359E-01  e=2.525E+00  Echovirus E6
  7x2g-assembly1_A  TM=1.163E-01  e=7.622E+00  Coxsackievirus B1

Radius of gyration: 25.64 Å; Cα contacts (8 Å, |Δi|>4): 321; chains: 1; bounding box: 94×52×65 Å